Protein AF-A0A351NXC0-F1 (afdb_monomer_lite)

pLDDT: mean 90.65, std 11.39, range [32.81, 98.5]

Foldseek 3Di:
DQCVPPALVLLLLLLLLVLLLLLLQLLLLVLLLCLQPDDPDPVNVVSLVVSLVLSVVSLVVSVVCLVVHDDLSSVLSVLSSVLSVVNSCVSSVCSVVSNVCSVVVHDDPCPLVNLVSLLVSLVVNVVSGDDDDLVNLQSQLVNLQSVLVVLVPDPDDDPVSLVSSVVSLVSSLVSLPCDLVRLLVRLLVSLVSNPDDPVLSVVLSVQLSVLSNLLSVLSNLVSVLSVVVSVVVVVVVVDPDDPVRVVVVVVVSVVSVSVSSVSNSVSSSSNSLSSCCSSPVPSNVVVPPPPDDD

Radius of gyration: 20.5 Å; chains: 1; bounding box: 49×40×64 Å

Sequence (294 aa):
MWYKSVNKVQFRSYVRQDTRLNVAYWTATKVVQMCELQANDTSLEHQITQMDTRVASLLNTVNEEVTKQNGLTKHLIQHQLEYTKSYCANALANTSQRVTYAQSGLEMPGEKEQIAKEMAFIKERADMIPGDDLLEEYDRAIYLMYQAVGALDSDNQTDELRAGFKKRIAAAFDLMTPGFSKIQRQCNEYIGHLYLSPAKSLALTNQQIVDYSNMFSAGFALARLYRIIMKVVEDQDSEAWTQSALARFQKDITERSNAIQTRLIESNLVRANNMGYALDPELFHHNNTSKSAA

Secondary structure (DSSP, 8-state):
-GGGGS-HHHHHHHHHHHHHHHHHHHHHHHHHHHHHHS--SHHHHHHHHHHHHHHHHHHHHHHHHGGG--HHHHHHHHHHHHHHHHHHHHHHHTHHHHHHHHHTT-PPTTHHHHHHHHHHHHHHHHHHSSS--HHHHHHHHHHHHHHHHHHHSSS---HHHHHHHHHHHHHHHHHT---HHHHHHHHHHHHHHTT--HHHHHHHHHHHHHHHHHHHHHHHHHHHHHHHHHHHHHHHHHS---HHHHHHHHHHHHHHHHHHHHHHHHHHHHHHHHHHHHH-HHHHHGGG-SS---

Structure (mmCIF, N/CA/C/O backbone):
data_AF-A0A351NXC0-F1
#
_entry.id   AF-A0A351NXC0-F1
#
loop_
_atom_site.group_PDB
_atom_site.id
_atom_site.type_symbol
_atom_site.label_atom_id
_atom_site.label_alt_id
_atom_site.label_comp_id
_atom_site.label_asym_id
_atom_site.label_entity_id
_atom_site.label_seq_id
_atom_site.pdbx_PDB_ins_code
_atom_site.Cartn_x
_atom_site.Cartn_y
_atom_site.Cartn_z
_atom_site.occupancy
_atom_site.B_iso_or_equiv
_atom_site.auth_seq_id
_atom_site.auth_comp_id
_atom_site.auth_asym_id
_atom_site.auth_atom_id
_atom_site.pdbx_PDB_model_num
ATOM 1 N N . MET A 1 1 ? -20.041 -6.514 1.026 1.00 83.25 1 MET A N 1
ATOM 2 C CA . MET A 1 1 ? -19.027 -6.060 1.996 1.00 83.25 1 MET A CA 1
ATOM 3 C C . MET A 1 1 ? -19.121 -6.877 3.256 1.00 83.25 1 MET A C 1
ATOM 5 O O . MET A 1 1 ? -20.138 -6.832 3.947 1.00 83.25 1 MET A O 1
ATOM 9 N N . TRP A 1 2 ? -18.061 -7.632 3.505 1.00 89.50 2 TRP A N 1
ATOM 10 C CA . TRP A 1 2 ? -17.954 -8.633 4.559 1.00 89.50 2 TRP A CA 1
ATOM 11 C C . TRP A 1 2 ? -18.216 -8.081 5.967 1.00 89.50 2 TRP A C 1
ATOM 13 O O . TRP A 1 2 ? -18.827 -8.749 6.793 1.00 89.50 2 TRP A O 1
ATOM 23 N N . TYR A 1 3 ? -17.829 -6.833 6.235 1.00 90.38 3 TYR A N 1
ATOM 24 C CA . TYR A 1 3 ? -17.889 -6.253 7.576 1.00 90.38 3 TYR A CA 1
ATOM 25 C C . TYR A 1 3 ? -19.303 -5.895 8.057 1.00 90.38 3 TYR A C 1
ATOM 27 O O . TYR A 1 3 ? -19.495 -5.671 9.251 1.00 90.38 3 TYR A O 1
ATOM 35 N N . LYS A 1 4 ? -20.315 -5.871 7.175 1.00 89.06 4 LYS A N 1
ATOM 36 C CA . LYS A 1 4 ? -21.706 -5.554 7.560 1.00 89.06 4 LYS A CA 1
ATOM 37 C C . LYS A 1 4 ? -22.299 -6.570 8.549 1.00 89.06 4 LYS A C 1
ATOM 39 O O . LYS A 1 4 ? -23.194 -6.211 9.308 1.00 89.06 4 LYS A O 1
ATOM 44 N N . SER A 1 5 ? -21.807 -7.811 8.553 1.00 87.44 5 SER A N 1
ATOM 45 C CA . SER A 1 5 ? -22.215 -8.861 9.500 1.00 87.44 5 SER A CA 1
ATOM 46 C C . SER A 1 5 ? -21.466 -8.804 10.839 1.00 87.44 5 SER A C 1
ATOM 48 O O . SER A 1 5 ? -21.873 -9.451 11.803 1.00 87.44 5 SER A O 1
ATOM 50 N N . VAL A 1 6 ? -20.386 -8.022 10.928 1.00 91.19 6 VAL A N 1
ATOM 51 C CA . VAL A 1 6 ? -19.581 -7.864 12.143 1.00 91.19 6 VAL A CA 1
ATOM 52 C C . VAL A 1 6 ? -20.232 -6.825 13.052 1.00 91.19 6 VAL A C 1
ATOM 54 O O . VAL A 1 6 ? -20.620 -5.743 12.606 1.00 91.19 6 VAL A O 1
ATOM 57 N N . ASN A 1 7 ? -20.337 -7.122 14.352 1.00 92.19 7 ASN A N 1
ATOM 58 C CA . ASN A 1 7 ? -20.863 -6.150 15.308 1.00 92.19 7 ASN A CA 1
ATOM 59 C C . ASN A 1 7 ? -19.954 -4.909 15.404 1.00 92.19 7 ASN A C 1
ATOM 61 O O . ASN A 1 7 ? -18.736 -4.983 15.255 1.00 92.19 7 ASN A O 1
ATOM 65 N N . LYS A 1 8 ? -20.559 -3.758 15.702 1.00 91.88 8 LYS A N 1
ATOM 66 C CA . LYS A 1 8 ? -19.912 -2.436 15.622 1.00 91.88 8 LYS A CA 1
ATOM 67 C C . LYS A 1 8 ? -18.669 -2.303 16.503 1.00 91.88 8 LYS A C 1
ATOM 69 O O . LYS A 1 8 ? -17.698 -1.671 16.100 1.00 91.88 8 LYS A O 1
ATOM 74 N N . VAL A 1 9 ? -18.683 -2.899 17.697 1.00 92.25 9 VAL A N 1
ATOM 75 C CA . VAL A 1 9 ? -17.551 -2.833 18.636 1.00 92.25 9 VAL A CA 1
ATOM 76 C C . VAL A 1 9 ? -16.365 -3.630 18.096 1.00 92.25 9 VAL A C 1
ATOM 78 O O . VAL A 1 9 ? -15.250 -3.109 18.050 1.00 92.25 9 VAL A O 1
ATOM 81 N N . GLN A 1 10 ? -16.613 -4.859 17.632 1.00 93.94 10 GLN A N 1
ATOM 82 C CA . GLN A 1 10 ? -15.585 -5.695 17.012 1.00 93.94 10 GLN A CA 1
ATOM 83 C C . GLN A 1 10 ? -15.041 -5.049 15.739 1.00 93.94 10 GLN A C 1
ATOM 85 O O . GLN A 1 10 ? -13.827 -4.933 15.601 1.00 93.94 10 GLN A O 1
ATOM 90 N N . PHE A 1 11 ? -15.914 -4.530 14.871 1.00 95.44 11 PHE A N 1
ATOM 91 C CA . PHE A 1 11 ? -15.497 -3.843 13.651 1.00 95.44 11 PHE A CA 1
ATOM 92 C C . PHE A 1 11 ? -14.635 -2.612 13.949 1.00 95.44 11 PHE A C 1
ATOM 94 O O . PHE A 1 11 ? -13.553 -2.470 13.392 1.00 95.44 11 PHE A O 1
ATOM 101 N N . ARG A 1 12 ? -15.038 -1.747 14.884 1.00 95.00 12 ARG A N 1
ATOM 102 C CA . ARG A 1 12 ? -14.232 -0.573 15.248 1.00 95.00 12 ARG A CA 1
ATOM 103 C C . ARG A 1 12 ? -12.863 -0.962 15.811 1.00 95.00 12 ARG A C 1
ATOM 105 O O . ARG A 1 12 ? -11.872 -0.300 15.511 1.00 95.00 12 ARG A O 1
ATOM 112 N N . SER A 1 13 ? -12.792 -2.019 16.619 1.00 95.56 13 SER A N 1
ATOM 113 C CA . SER A 1 13 ? -11.514 -2.530 17.127 1.00 95.56 13 SER A CA 1
ATOM 114 C C . SER A 1 13 ? -10.671 -3.185 16.024 1.00 95.56 13 SER A C 1
ATOM 116 O O . SER A 1 13 ? -9.452 -3.028 16.037 1.00 95.56 13 SER A O 1
ATOM 118 N N . TYR A 1 14 ? -11.296 -3.838 15.040 1.00 96.44 14 TYR A N 1
ATOM 119 C CA . TYR A 1 14 ? -10.633 -4.327 13.831 1.00 96.44 14 TYR A CA 1
ATOM 120 C C . TYR A 1 14 ? -9.998 -3.169 13.057 1.00 96.44 14 TYR A C 1
ATOM 122 O O . TYR A 1 14 ? -8.790 -3.178 12.853 1.00 96.44 14 TYR A O 1
ATOM 130 N N . VAL A 1 15 ? -10.767 -2.122 12.730 1.00 96.81 15 VAL A N 1
ATOM 131 C CA . VAL A 1 15 ? -10.257 -0.980 11.951 1.00 96.81 15 VAL A CA 1
ATOM 132 C C . VAL A 1 15 ? -9.113 -0.267 12.673 1.00 96.81 15 VAL A C 1
ATOM 134 O O . VAL A 1 15 ? -8.150 0.138 12.030 1.00 96.81 15 VAL A O 1
ATOM 137 N N . ARG A 1 16 ? -9.161 -0.150 14.009 1.00 96.38 16 ARG A N 1
ATOM 138 C CA . ARG A 1 16 ? -8.039 0.398 14.795 1.00 96.38 16 ARG A CA 1
ATOM 139 C C . ARG A 1 16 ? -6.759 -0.419 14.626 1.00 96.38 16 ARG A C 1
ATOM 141 O O . ARG A 1 16 ? -5.701 0.160 14.403 1.00 96.38 16 ARG A O 1
ATOM 148 N N . GLN A 1 17 ? -6.847 -1.743 14.724 1.00 97.75 17 GLN A N 1
ATOM 149 C CA . GLN A 1 17 ? -5.683 -2.621 14.587 1.00 97.75 17 GLN A CA 1
ATOM 150 C C . GLN A 1 17 ? -5.161 -2.649 13.149 1.00 97.75 17 GLN A C 1
ATOM 152 O O . GLN A 1 17 ? -3.970 -2.437 12.949 1.00 97.75 17 GLN A O 1
ATOM 157 N N . ASP A 1 18 ? -6.046 -2.801 12.162 1.00 97.19 18 ASP A N 1
ATOM 158 C CA . ASP A 1 18 ? -5.702 -2.724 10.737 1.00 97.19 18 ASP A CA 1
ATOM 159 C C . ASP A 1 18 ? -4.995 -1.400 10.408 1.00 97.19 18 ASP A C 1
ATOM 161 O O . ASP A 1 18 ? -3.954 -1.383 9.755 1.00 97.19 18 ASP A O 1
ATOM 165 N N . THR A 1 19 ? -5.483 -0.281 10.949 1.00 97.75 19 THR A N 1
ATOM 166 C CA . THR A 1 19 ? -4.853 1.033 10.766 1.00 97.75 19 THR A CA 1
ATOM 167 C C . THR A 1 19 ? -3.419 1.064 11.295 1.00 97.75 19 THR A C 1
ATOM 169 O O . THR A 1 19 ? -2.518 1.545 10.610 1.00 97.75 19 THR A O 1
ATOM 172 N N . ARG A 1 20 ? -3.178 0.535 12.500 1.00 98.00 20 ARG A N 1
ATOM 173 C CA . ARG A 1 20 ? -1.833 0.477 13.095 1.00 98.00 20 ARG A CA 1
ATOM 174 C C . ARG A 1 20 ? -0.890 -0.405 12.277 1.00 98.00 20 ARG A C 1
ATOM 176 O O . ARG A 1 20 ? 0.260 -0.022 12.081 1.00 98.00 20 ARG A O 1
ATOM 183 N N . LEU A 1 21 ? -1.382 -1.538 11.772 1.00 98.50 21 LEU A N 1
ATOM 184 C CA . LEU A 1 21 ? -0.618 -2.441 10.907 1.00 98.50 21 LEU A CA 1
ATOM 185 C C . LEU A 1 21 ? -0.272 -1.788 9.565 1.00 98.50 21 LEU A C 1
ATOM 187 O O . LEU A 1 21 ? 0.883 -1.830 9.155 1.00 98.50 21 LEU A O 1
ATOM 191 N N . ASN A 1 22 ? -1.229 -1.108 8.925 1.00 97.88 22 ASN A N 1
ATOM 192 C CA . ASN A 1 22 ? -0.977 -0.342 7.702 1.00 97.88 22 ASN A CA 1
ATOM 193 C C . ASN A 1 22 ? 0.101 0.727 7.926 1.00 97.88 22 ASN A C 1
ATOM 195 O O . ASN A 1 22 ? 1.022 0.851 7.124 1.00 97.88 22 ASN A O 1
ATOM 199 N N . VAL A 1 23 ? 0.019 1.488 9.021 1.00 98.19 23 VAL A N 1
ATOM 200 C CA . VAL A 1 23 ? 1.029 2.511 9.336 1.00 98.19 23 VAL A CA 1
ATOM 201 C C . VAL A 1 23 ? 2.393 1.865 9.557 1.00 98.19 23 VAL A C 1
ATOM 203 O O . VAL A 1 23 ? 3.370 2.343 8.996 1.00 98.19 23 VAL A O 1
ATOM 206 N N . ALA A 1 24 ? 2.469 0.755 10.295 1.00 98.50 24 ALA A N 1
ATOM 207 C CA . ALA A 1 24 ? 3.720 0.030 10.501 1.00 98.50 24 ALA A CA 1
ATOM 208 C C . ALA A 1 24 ? 4.345 -0.450 9.175 1.00 98.50 24 ALA A C 1
ATOM 210 O O . ALA A 1 24 ? 5.519 -0.174 8.919 1.00 98.50 24 ALA A O 1
ATOM 211 N N . TYR A 1 25 ? 3.554 -1.094 8.308 1.00 98.50 25 TYR A N 1
ATOM 212 C CA . TYR A 1 25 ? 3.996 -1.563 6.990 1.00 98.50 25 TYR A CA 1
ATOM 213 C C . TYR A 1 25 ? 4.524 -0.412 6.124 1.00 98.50 25 TYR A C 1
ATOM 215 O O . TYR A 1 25 ? 5.657 -0.455 5.639 1.00 98.50 25 TYR A O 1
ATOM 223 N N . TRP A 1 26 ? 3.742 0.660 5.971 1.00 98.25 26 TRP A N 1
ATOM 224 C CA . TRP A 1 26 ? 4.130 1.770 5.103 1.00 98.25 26 TRP A CA 1
ATOM 225 C C . TRP A 1 26 ? 5.256 2.626 5.694 1.00 98.25 26 TRP A C 1
ATOM 227 O O . TRP A 1 26 ? 6.041 3.198 4.942 1.00 98.25 26 TRP A O 1
ATOM 237 N N . THR A 1 27 ? 5.400 2.690 7.022 1.00 98.31 27 THR A N 1
ATOM 238 C CA . THR A 1 27 ? 6.572 3.303 7.665 1.00 98.31 27 THR A CA 1
ATOM 239 C C . THR A 1 27 ? 7.834 2.488 7.390 1.00 98.31 27 THR A C 1
ATOM 241 O O . THR A 1 27 ? 8.846 3.072 7.014 1.00 98.31 27 THR A O 1
ATOM 244 N N . ALA A 1 28 ? 7.783 1.158 7.491 1.00 97.81 28 ALA A N 1
ATOM 245 C CA . ALA A 1 28 ? 8.917 0.308 7.125 1.00 97.81 28 ALA A CA 1
ATOM 246 C C . ALA A 1 28 ? 9.258 0.414 5.626 1.00 97.81 28 ALA A C 1
ATOM 248 O O . ALA A 1 28 ? 10.425 0.538 5.267 1.00 97.81 28 ALA A O 1
ATOM 249 N N . THR A 1 29 ? 8.244 0.476 4.758 1.00 97.25 29 THR A N 1
ATOM 250 C CA . THR A 1 29 ? 8.425 0.712 3.314 1.00 97.25 29 THR A CA 1
ATOM 251 C C . THR A 1 29 ? 9.090 2.068 3.051 1.00 97.25 29 THR A C 1
ATOM 253 O O . THR A 1 29 ? 9.983 2.182 2.214 1.00 97.25 29 THR A O 1
ATOM 256 N N . LYS A 1 30 ? 8.708 3.107 3.808 1.00 97.50 30 LYS A N 1
ATOM 257 C CA . LYS A 1 30 ? 9.348 4.425 3.740 1.00 97.50 30 LYS A CA 1
ATOM 258 C C . LYS A 1 30 ? 10.818 4.368 4.149 1.00 97.50 30 LYS A C 1
ATOM 260 O O . LYS A 1 30 ? 11.632 5.002 3.492 1.00 97.50 30 LYS A O 1
ATOM 265 N N . VAL A 1 31 ? 11.168 3.602 5.184 1.00 96.44 31 VAL A N 1
ATOM 266 C CA . VAL A 1 31 ? 12.574 3.396 5.568 1.00 96.44 31 VAL A CA 1
ATOM 267 C C . VAL A 1 31 ? 13.370 2.775 4.420 1.00 96.44 31 VAL A C 1
ATOM 269 O O . VAL A 1 31 ? 14.440 3.285 4.102 1.00 96.44 31 VAL A O 1
ATOM 272 N N . VAL A 1 32 ? 12.832 1.746 3.751 1.00 94.94 32 VAL A N 1
ATOM 273 C CA . VAL A 1 32 ? 13.477 1.133 2.573 1.00 94.94 32 VAL A CA 1
ATOM 274 C C . VAL A 1 32 ? 13.740 2.181 1.490 1.00 94.94 32 VAL A C 1
ATOM 276 O O . VAL A 1 32 ? 14.885 2.353 1.080 1.00 94.94 32 VAL A O 1
ATOM 279 N N . GLN A 1 33 ? 12.724 2.966 1.120 1.00 95.06 33 GLN A N 1
ATOM 280 C CA . GLN A 1 33 ? 12.884 4.046 0.144 1.00 95.06 33 GLN A CA 1
ATOM 281 C C . GLN A 1 33 ? 13.933 5.086 0.580 1.00 95.06 33 GLN A C 1
ATOM 283 O O . GLN A 1 33 ? 14.709 5.584 -0.235 1.00 95.06 33 GLN A O 1
ATOM 288 N N . MET A 1 34 ? 13.958 5.460 1.860 1.00 94.50 34 MET A N 1
ATOM 289 C CA . MET A 1 34 ? 14.930 6.429 2.368 1.00 94.50 34 MET A CA 1
ATOM 290 C C . MET A 1 34 ? 16.361 5.893 2.260 1.00 94.50 34 MET A C 1
ATOM 292 O O . MET A 1 34 ? 17.245 6.647 1.864 1.00 94.50 34 MET A O 1
ATOM 296 N N . CYS A 1 35 ? 16.582 4.602 2.531 1.00 92.88 35 CYS A N 1
ATOM 297 C CA . CYS A 1 35 ? 17.876 3.949 2.319 1.00 92.88 35 CYS A CA 1
ATOM 298 C C . CYS A 1 35 ? 18.310 3.938 0.842 1.00 92.88 35 CYS A C 1
ATOM 300 O O . CYS A 1 35 ? 19.506 3.988 0.570 1.00 92.88 35 CYS A O 1
ATOM 302 N N . GLU A 1 36 ? 17.361 3.867 -0.094 1.00 90.44 36 GLU A N 1
ATOM 303 C CA . GLU A 1 36 ? 17.630 3.840 -1.539 1.00 90.44 36 GLU A CA 1
ATOM 304 C C . GLU A 1 36 ? 17.916 5.230 -2.126 1.00 90.44 36 GLU A C 1
ATOM 306 O O . GL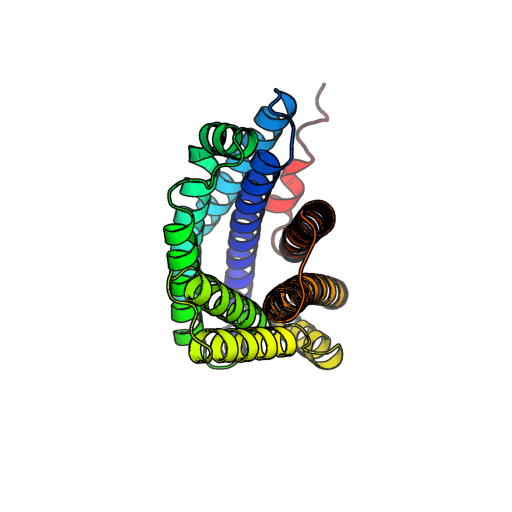U A 1 36 ? 18.706 5.356 -3.061 1.00 90.44 36 GLU A O 1
ATOM 311 N N . LEU A 1 37 ? 17.264 6.275 -1.602 1.00 88.88 37 LEU A N 1
ATOM 312 C CA . LEU A 1 37 ? 17.240 7.600 -2.233 1.00 88.88 37 LEU A CA 1
ATOM 313 C C . LEU A 1 37 ? 18.021 8.687 -1.488 1.00 88.88 37 LEU A C 1
ATOM 315 O O . LEU A 1 37 ? 18.349 9.709 -2.094 1.00 88.88 37 LEU A O 1
ATOM 319 N N . GLN A 1 38 ? 18.269 8.536 -0.185 1.00 88.00 38 GLN A N 1
ATOM 320 C CA . GLN A 1 38 ? 18.894 9.584 0.627 1.00 88.00 38 GLN A CA 1
ATOM 321 C C . GLN A 1 38 ? 20.392 9.355 0.825 1.00 88.00 38 GLN A C 1
ATOM 323 O O . GLN A 1 38 ? 20.902 8.238 0.746 1.00 88.00 38 GLN A O 1
ATOM 328 N N . ALA A 1 39 ? 21.109 10.447 1.100 1.00 84.38 39 ALA A N 1
ATOM 329 C CA . ALA A 1 39 ? 22.506 10.368 1.496 1.00 84.38 39 ALA A CA 1
ATOM 330 C C . ALA A 1 39 ? 22.634 9.620 2.831 1.00 84.38 39 ALA A C 1
ATOM 332 O O . ALA A 1 39 ? 21.839 9.826 3.747 1.00 84.38 39 ALA A O 1
ATOM 333 N N . ASN A 1 40 ? 23.653 8.767 2.937 1.00 87.00 40 ASN A N 1
ATOM 334 C CA . ASN A 1 40 ? 23.936 8.042 4.168 1.00 87.00 40 ASN A CA 1
ATOM 335 C C . ASN A 1 40 ? 24.625 8.962 5.180 1.00 87.00 40 ASN A C 1
ATOM 337 O O . ASN A 1 40 ? 25.850 9.094 5.169 1.00 87.00 40 ASN A O 1
ATOM 341 N N . ASP A 1 41 ? 23.829 9.627 6.011 1.00 87.69 41 ASP A N 1
ATOM 342 C CA . ASP A 1 41 ? 24.296 10.532 7.052 1.00 87.69 41 ASP A CA 1
ATOM 343 C C . ASP A 1 41 ? 23.606 10.273 8.404 1.00 87.69 41 ASP A C 1
ATOM 345 O O . ASP A 1 41 ? 22.673 9.477 8.536 1.00 87.69 41 ASP A O 1
ATOM 349 N N . THR A 1 42 ? 24.065 10.978 9.439 1.00 87.94 42 THR A N 1
ATOM 350 C CA . THR A 1 42 ? 23.521 10.858 10.800 1.00 87.94 42 THR A CA 1
ATOM 351 C C . THR A 1 42 ? 22.063 11.317 10.912 1.00 87.94 42 THR A C 1
ATOM 353 O O . THR A 1 42 ? 21.356 10.908 11.835 1.00 87.94 42 THR A O 1
ATOM 356 N N . SER A 1 43 ? 21.583 12.152 9.984 1.00 90.62 43 SER A N 1
ATOM 357 C CA . SER A 1 43 ? 20.183 12.582 9.935 1.00 90.62 43 SER A CA 1
ATOM 358 C C . SER A 1 43 ? 19.280 11.440 9.469 1.00 90.62 43 SER A C 1
ATOM 360 O O . SER A 1 43 ? 18.214 11.221 10.054 1.00 90.62 43 SER A O 1
ATOM 362 N N . LEU A 1 44 ? 19.711 10.682 8.457 1.00 89.88 44 LEU A N 1
ATOM 363 C CA . LEU A 1 44 ? 19.020 9.481 7.993 1.00 89.88 44 LEU A CA 1
ATOM 364 C C . LEU A 1 44 ? 18.942 8.429 9.109 1.00 89.88 44 LEU A C 1
ATOM 366 O O . LEU A 1 44 ? 17.852 7.947 9.417 1.00 89.88 44 LEU A O 1
ATOM 370 N N . GLU A 1 45 ? 20.063 8.127 9.770 1.00 90.19 45 GLU A N 1
ATOM 371 C CA . GLU A 1 45 ? 20.114 7.162 10.882 1.00 90.19 45 GLU A CA 1
ATOM 372 C C . GLU A 1 45 ? 19.153 7.532 12.023 1.00 90.19 45 GLU A C 1
ATOM 374 O O . GLU A 1 45 ? 18.426 6.681 12.554 1.00 90.19 45 GLU A O 1
ATOM 379 N N . HIS A 1 46 ? 19.098 8.819 12.380 1.00 92.12 46 HIS A N 1
ATOM 380 C CA . HIS A 1 46 ? 18.188 9.305 13.411 1.00 92.12 46 HIS A CA 1
ATOM 381 C C . HIS A 1 46 ? 16.715 9.120 13.019 1.00 92.12 46 HIS A C 1
ATOM 383 O O . HIS A 1 46 ? 15.916 8.647 13.830 1.00 92.12 46 HIS A O 1
ATOM 389 N N . GLN A 1 47 ? 16.350 9.451 11.776 1.00 93.81 47 GLN A N 1
ATOM 390 C CA . GLN A 1 47 ? 14.985 9.267 11.273 1.00 93.81 47 GLN A CA 1
ATOM 391 C C . GLN A 1 47 ? 14.581 7.788 11.244 1.00 93.81 47 GLN A C 1
ATOM 393 O O . GLN A 1 47 ? 13.480 7.450 11.681 1.00 93.81 47 GLN A O 1
ATOM 398 N N . ILE A 1 48 ? 15.475 6.903 10.793 1.00 94.12 48 ILE A N 1
ATOM 399 C CA . ILE A 1 48 ? 15.243 5.453 10.776 1.00 94.12 48 ILE A CA 1
ATOM 400 C C . ILE A 1 48 ? 14.990 4.932 12.193 1.00 94.12 48 ILE A C 1
ATOM 402 O O . ILE A 1 48 ? 14.018 4.215 12.410 1.00 94.12 48 ILE A O 1
ATOM 406 N N . THR A 1 49 ? 15.792 5.351 13.174 1.00 94.38 49 THR A N 1
ATOM 407 C CA . THR A 1 49 ? 15.638 4.931 14.579 1.00 94.38 49 THR A CA 1
ATOM 408 C C . THR A 1 49 ? 14.281 5.347 15.164 1.00 94.38 49 THR A C 1
ATOM 410 O O . THR A 1 49 ? 13.622 4.575 15.868 1.00 94.38 49 THR A O 1
ATOM 413 N N . GLN A 1 50 ? 13.827 6.567 14.860 1.00 94.38 50 GLN A N 1
ATOM 414 C CA . GLN A 1 50 ? 12.503 7.041 15.276 1.00 94.38 50 GLN A CA 1
ATOM 415 C C . GLN A 1 50 ? 11.378 6.229 14.621 1.00 94.38 50 GLN A C 1
ATOM 417 O O . GLN A 1 50 ? 10.403 5.868 15.286 1.00 94.38 50 GLN A O 1
ATOM 422 N N . MET A 1 51 ? 11.510 5.933 13.326 1.00 96.19 51 MET A N 1
ATOM 423 C CA . MET A 1 51 ? 10.542 5.129 12.582 1.00 96.19 51 MET A CA 1
ATOM 424 C C . MET A 1 51 ? 10.484 3.687 13.088 1.00 96.19 51 MET A C 1
ATOM 426 O O . MET A 1 51 ? 9.386 3.171 13.280 1.00 96.19 51 MET A O 1
ATOM 430 N N . ASP A 1 52 ? 11.627 3.068 13.378 1.00 95.94 52 ASP A N 1
ATOM 431 C CA . ASP A 1 52 ? 11.711 1.722 13.951 1.00 95.94 52 ASP A CA 1
ATOM 432 C C . ASP A 1 52 ? 11.014 1.654 15.317 1.00 95.94 52 ASP A C 1
ATOM 434 O O . ASP A 1 52 ? 10.093 0.863 15.527 1.00 95.94 52 ASP A O 1
ATOM 438 N N . THR A 1 53 ? 11.326 2.601 16.209 1.00 95.25 53 THR A N 1
ATOM 439 C CA . THR A 1 53 ? 10.661 2.712 17.520 1.00 95.25 53 THR A CA 1
ATOM 440 C C . THR A 1 53 ? 9.141 2.845 17.372 1.00 95.25 53 THR A C 1
ATOM 442 O O . THR A 1 53 ? 8.369 2.217 18.106 1.00 95.25 53 THR A O 1
ATOM 445 N N . ARG A 1 54 ? 8.685 3.643 16.397 1.00 94.88 54 ARG A N 1
ATOM 446 C CA . ARG A 1 54 ? 7.258 3.806 16.101 1.00 94.88 54 ARG A CA 1
ATOM 447 C C . ARG A 1 54 ? 6.630 2.506 15.595 1.00 94.88 54 ARG A C 1
ATOM 449 O O . ARG A 1 54 ? 5.549 2.150 16.063 1.00 94.88 54 ARG A O 1
ATOM 456 N N . VAL A 1 55 ? 7.283 1.806 14.671 1.00 97.69 55 VAL A N 1
ATOM 457 C CA . VAL A 1 55 ? 6.823 0.517 14.136 1.00 97.69 55 VAL A CA 1
ATOM 458 C C . VAL A 1 55 ? 6.704 -0.513 15.258 1.00 97.69 55 VAL A C 1
ATOM 460 O O . VAL A 1 55 ? 5.640 -1.111 15.419 1.00 97.69 55 VAL A O 1
ATOM 463 N N . ALA A 1 56 ? 7.735 -0.660 16.092 1.00 96.88 56 ALA A N 1
ATOM 464 C CA . ALA A 1 56 ? 7.728 -1.584 17.223 1.00 96.88 56 ALA A CA 1
ATOM 465 C C . ALA A 1 56 ? 6.567 -1.300 18.191 1.00 96.88 56 ALA A C 1
ATOM 467 O O . ALA A 1 56 ? 5.840 -2.217 18.578 1.00 96.88 56 ALA A O 1
ATOM 468 N N . SER A 1 57 ? 6.337 -0.026 18.530 1.00 95.81 57 SER A N 1
ATOM 469 C CA . SER A 1 57 ? 5.211 0.386 19.377 1.00 95.81 57 SER A CA 1
ATOM 470 C C . SER A 1 57 ? 3.858 -0.022 18.780 1.00 95.81 57 SER A C 1
ATOM 472 O O . SER A 1 57 ? 3.058 -0.653 19.471 1.00 95.81 57 SER A O 1
ATOM 474 N N . LEU A 1 58 ? 3.619 0.265 17.494 1.00 96.94 58 LEU A N 1
ATOM 475 C CA . LEU A 1 58 ? 2.372 -0.087 16.805 1.00 96.94 58 LEU A CA 1
ATOM 476 C C . LEU A 1 58 ? 2.127 -1.603 16.791 1.00 96.94 58 LEU A C 1
ATOM 478 O O . LEU A 1 58 ? 1.022 -2.054 17.101 1.00 96.94 58 LEU A O 1
ATOM 482 N N . LEU A 1 59 ? 3.156 -2.387 16.456 1.00 97.94 59 LEU A N 1
ATOM 483 C CA . LEU A 1 59 ? 3.069 -3.846 16.373 1.00 97.94 59 LEU A CA 1
ATOM 484 C C . LEU A 1 59 ? 2.825 -4.488 17.742 1.00 97.94 59 LEU A C 1
ATOM 486 O O . LEU A 1 59 ? 2.015 -5.413 17.842 1.00 97.94 59 LEU A O 1
ATOM 490 N N . ASN A 1 60 ? 3.475 -3.987 18.795 1.00 96.31 60 ASN A N 1
ATOM 491 C CA . ASN A 1 60 ? 3.280 -4.479 20.159 1.00 96.31 60 ASN A CA 1
ATOM 492 C C . ASN A 1 60 ? 1.845 -4.239 20.637 1.00 96.31 60 ASN A C 1
ATOM 494 O O . ASN A 1 60 ? 1.199 -5.172 21.113 1.00 96.31 60 ASN A O 1
ATOM 498 N N . THR A 1 61 ? 1.298 -3.039 20.417 1.00 95.50 61 THR A N 1
ATOM 499 C CA . THR A 1 61 ? -0.090 -2.737 20.797 1.00 95.50 61 THR A CA 1
ATOM 500 C C . THR A 1 61 ? -1.092 -3.648 20.078 1.00 95.50 61 THR A C 1
ATOM 502 O O . THR A 1 61 ? -2.021 -4.159 20.702 1.00 95.50 61 THR A O 1
ATOM 505 N N . VAL A 1 62 ? -0.916 -3.903 18.776 1.00 97.56 62 VAL A N 1
ATOM 506 C CA . VAL A 1 62 ? -1.801 -4.834 18.047 1.00 97.56 62 VAL A CA 1
ATOM 507 C C . VAL A 1 62 ? -1.655 -6.261 18.577 1.00 97.56 62 VAL A C 1
ATOM 509 O O . VAL A 1 62 ? -2.656 -6.945 18.770 1.00 97.56 62 VAL A O 1
ATOM 512 N N . ASN A 1 63 ? -0.432 -6.703 18.873 1.00 96.75 63 ASN A N 1
ATOM 513 C CA . ASN A 1 63 ? -0.178 -8.035 19.420 1.00 96.75 63 ASN A CA 1
ATOM 514 C C . ASN A 1 63 ? -0.875 -8.274 20.771 1.00 96.75 63 ASN A C 1
ATOM 516 O O . ASN A 1 63 ? -1.356 -9.373 21.031 1.00 96.75 63 ASN A O 1
ATOM 520 N N . GLU A 1 64 ? -0.955 -7.255 21.624 1.00 95.06 64 GLU A N 1
ATOM 521 C CA . GLU A 1 64 ? -1.680 -7.328 22.897 1.00 95.06 64 GLU A CA 1
ATOM 522 C C . GLU A 1 64 ? -3.203 -7.347 22.695 1.00 95.06 64 GLU A C 1
ATOM 524 O O . GLU A 1 64 ? -3.936 -8.061 23.388 1.00 95.06 64 GLU A O 1
ATOM 529 N N . GLU A 1 65 ? -3.704 -6.571 21.733 1.00 95.19 65 GLU A N 1
ATOM 530 C CA . GLU A 1 65 ? -5.137 -6.404 21.496 1.00 95.19 65 GLU A CA 1
ATOM 531 C C . GLU A 1 65 ? -5.775 -7.509 20.648 1.00 95.19 65 GLU A C 1
ATOM 533 O O . GLU A 1 65 ? -6.978 -7.744 20.793 1.00 95.19 65 GLU A O 1
ATOM 538 N N . VAL A 1 66 ? -5.008 -8.233 19.826 1.00 94.81 66 VAL A N 1
ATOM 539 C CA . VAL A 1 66 ? -5.550 -9.258 18.912 1.00 94.81 66 VAL A CA 1
ATOM 540 C C . VAL A 1 66 ? -6.297 -10.372 19.650 1.00 94.81 66 VAL A C 1
ATOM 542 O O . VAL A 1 66 ? -7.250 -10.953 19.133 1.00 94.81 66 VAL A O 1
ATOM 545 N N . THR A 1 67 ? -5.923 -10.641 20.902 1.00 93.19 67 THR A N 1
ATOM 546 C CA . THR A 1 67 ? -6.599 -11.619 21.768 1.00 93.19 67 THR A CA 1
ATOM 547 C C . THR A 1 67 ? -8.046 -11.232 22.100 1.00 93.19 67 THR A C 1
ATOM 549 O O . THR A 1 67 ? -8.854 -12.106 22.407 1.00 93.19 67 THR A O 1
ATOM 552 N N . LYS A 1 68 ? -8.390 -9.941 21.989 1.00 92.94 68 LYS A N 1
ATOM 553 C CA . LYS A 1 68 ? -9.723 -9.370 22.254 1.00 92.94 68 LYS A CA 1
ATOM 554 C C . LYS A 1 68 ? -10.647 -9.422 21.028 1.00 92.94 68 LYS A C 1
ATOM 556 O O . LYS A 1 68 ? -11.843 -9.140 21.144 1.00 92.94 68 LYS A O 1
ATOM 561 N N . GLN A 1 69 ? -10.103 -9.758 19.857 1.00 93.62 69 GLN A N 1
ATOM 562 C CA . GLN A 1 69 ? -10.863 -9.980 18.628 1.00 93.62 69 GLN A CA 1
ATOM 563 C C . GLN A 1 69 ? -11.480 -11.381 18.601 1.00 93.62 69 GLN A C 1
ATOM 565 O O . GLN A 1 69 ? -10.991 -12.308 19.248 1.00 93.62 69 GLN A O 1
ATOM 570 N N . ASN A 1 70 ? -12.539 -11.563 17.812 1.00 93.88 70 ASN A N 1
ATOM 571 C CA . ASN A 1 70 ? -13.132 -12.878 17.564 1.00 93.88 70 ASN A CA 1
ATOM 572 C C . ASN A 1 70 ? -13.599 -13.052 16.111 1.00 93.88 70 ASN A C 1
ATOM 574 O O . ASN A 1 70 ? -13.647 -12.102 15.337 1.00 93.88 70 ASN A O 1
ATOM 578 N N . GLY A 1 71 ? -13.911 -14.294 15.730 1.00 93.50 71 GLY A N 1
ATOM 579 C CA . GLY A 1 71 ? -14.423 -14.620 14.397 1.00 93.50 71 GLY A CA 1
ATOM 580 C C . GLY A 1 71 ? -13.501 -14.164 13.260 1.00 93.50 71 GLY A C 1
ATOM 581 O O . GLY A 1 71 ? -12.278 -14.231 13.368 1.00 93.50 71 GLY A O 1
ATOM 582 N N . LEU A 1 72 ? -14.105 -13.687 12.167 1.00 92.94 72 LEU A N 1
ATOM 583 C CA . LEU A 1 72 ? -13.390 -13.261 10.961 1.00 92.94 72 LEU A CA 1
ATOM 584 C C . LEU A 1 72 ? -12.400 -12.115 11.225 1.00 92.94 72 LEU A C 1
ATOM 586 O O . LEU A 1 72 ? -11.289 -12.146 10.707 1.00 92.94 72 LEU A O 1
ATOM 590 N N . THR A 1 73 ? -12.751 -11.129 12.056 1.00 94.81 73 THR A N 1
ATOM 591 C CA . THR A 1 73 ? -11.854 -9.993 12.322 1.00 94.81 73 THR A CA 1
ATOM 592 C C . THR A 1 73 ? -10.586 -10.413 13.054 1.00 94.81 73 THR A C 1
ATOM 594 O O . THR A 1 73 ? -9.525 -9.857 12.784 1.00 94.81 73 THR A O 1
ATOM 597 N N . LYS A 1 74 ? -10.662 -11.425 13.929 1.00 96.12 74 LYS A N 1
ATOM 598 C CA . LYS A 1 74 ? -9.469 -12.013 14.550 1.00 96.12 74 LYS A CA 1
ATOM 599 C C . LYS A 1 74 ? -8.556 -12.646 13.506 1.00 96.12 74 LYS A C 1
ATOM 601 O O . LYS A 1 74 ? -7.372 -12.332 13.500 1.00 96.12 74 LYS A O 1
ATOM 606 N N . HIS A 1 75 ? -9.101 -13.492 12.631 1.00 95.50 75 HIS A N 1
ATOM 607 C CA . HIS A 1 75 ? -8.311 -14.160 11.594 1.00 95.50 75 HIS A CA 1
ATOM 608 C C . HIS A 1 75 ? -7.627 -13.149 10.668 1.00 95.50 75 HIS A C 1
ATOM 610 O O . HIS A 1 75 ? -6.424 -13.250 10.450 1.00 95.50 75 HIS A O 1
ATOM 616 N N . LEU A 1 76 ? -8.355 -12.119 10.220 1.00 95.38 76 LEU A N 1
ATOM 617 C CA . LEU A 1 76 ? -7.800 -11.072 9.359 1.00 95.38 76 LEU A CA 1
ATOM 618 C C . LEU A 1 76 ? -6.655 -10.299 10.033 1.00 95.38 76 LEU A C 1
ATOM 620 O O . LEU A 1 76 ? -5.617 -10.089 9.412 1.00 95.38 76 LEU A O 1
ATOM 624 N N . ILE A 1 77 ? -6.811 -9.900 11.302 1.00 97.81 77 ILE A N 1
ATOM 625 C CA . ILE A 1 77 ? -5.753 -9.170 12.021 1.00 97.81 77 ILE A CA 1
ATOM 626 C C . ILE A 1 77 ? -4.562 -10.069 12.336 1.00 97.81 77 ILE A C 1
ATOM 628 O O . ILE A 1 77 ? -3.436 -9.597 12.254 1.00 97.81 77 ILE A O 1
ATOM 632 N N . GLN A 1 78 ? -4.771 -11.340 12.685 1.00 97.88 78 GLN A N 1
ATOM 633 C CA . GLN A 1 78 ? -3.663 -12.272 12.917 1.00 97.88 78 GLN A CA 1
ATOM 634 C C . GLN A 1 78 ? -2.836 -12.476 11.645 1.00 97.88 78 GLN A C 1
ATOM 636 O O . GLN A 1 78 ? -1.618 -12.332 11.700 1.00 97.88 78 GLN A O 1
ATOM 641 N N . HIS A 1 79 ? -3.509 -12.712 10.516 1.00 97.50 79 HIS A N 1
ATOM 642 C CA . HIS A 1 79 ? -2.889 -12.847 9.198 1.00 97.50 79 HIS A CA 1
ATOM 643 C C . HIS A 1 79 ? -2.054 -11.615 8.825 1.00 97.50 79 HIS A C 1
ATOM 645 O O . HIS A 1 79 ? -0.870 -11.708 8.506 1.00 97.50 79 HIS A O 1
ATOM 651 N N . GLN A 1 80 ? -2.642 -10.423 8.954 1.00 98.00 80 GLN A N 1
ATOM 652 C CA . GLN A 1 80 ? -1.950 -9.167 8.668 1.00 98.00 80 GLN A CA 1
ATOM 653 C C . GLN A 1 80 ? -0.812 -8.881 9.653 1.00 98.00 80 GLN A C 1
ATOM 655 O O . GLN A 1 80 ? 0.253 -8.438 9.235 1.00 98.00 80 GLN A O 1
ATOM 660 N N . LEU A 1 81 ? -0.998 -9.149 10.948 1.00 98.38 81 LEU A N 1
ATOM 661 C CA . LEU A 1 81 ? 0.026 -8.941 11.972 1.00 98.38 81 LEU A CA 1
ATOM 662 C C . LEU A 1 81 ? 1.255 -9.818 11.723 1.00 98.38 81 LEU A C 1
ATOM 664 O O . LEU A 1 81 ? 2.375 -9.333 11.878 1.00 98.38 81 LEU A O 1
ATOM 668 N N . GLU A 1 82 ? 1.060 -11.086 11.359 1.00 97.88 82 GLU A N 1
ATOM 669 C CA . GLU A 1 82 ? 2.148 -12.011 11.037 1.00 97.88 82 GLU A CA 1
ATOM 670 C C . GLU A 1 82 ? 2.959 -11.513 9.838 1.00 97.88 82 GLU A C 1
ATOM 672 O O . GLU A 1 82 ? 4.177 -11.327 9.948 1.00 97.88 82 GLU A O 1
ATOM 677 N N . TYR A 1 83 ? 2.273 -11.192 8.737 1.00 98.25 83 TYR A N 1
ATOM 678 C CA . TYR A 1 83 ? 2.909 -10.641 7.545 1.00 98.25 83 TYR A CA 1
ATOM 679 C C . TYR A 1 83 ? 3.655 -9.332 7.843 1.00 98.25 83 TYR A C 1
ATOM 681 O O . TYR A 1 83 ? 4.851 -9.215 7.567 1.00 98.25 83 TYR A O 1
ATOM 689 N N . THR A 1 84 ? 2.982 -8.354 8.462 1.00 98.44 84 THR A N 1
ATOM 690 C CA . THR A 1 84 ? 3.570 -7.037 8.744 1.00 98.44 84 THR A CA 1
ATOM 691 C C . THR A 1 84 ? 4.772 -7.147 9.683 1.00 98.44 84 THR A C 1
ATOM 693 O O . THR A 1 84 ? 5.779 -6.491 9.438 1.00 98.44 84 THR A O 1
ATOM 696 N N . LYS A 1 85 ? 4.733 -8.006 10.713 1.00 97.94 85 LYS A N 1
ATOM 697 C CA . LYS A 1 85 ? 5.901 -8.249 11.580 1.00 97.94 85 LYS A CA 1
ATOM 698 C C . LYS A 1 85 ? 7.095 -8.778 10.792 1.00 97.94 85 LYS A C 1
ATOM 700 O O . LYS A 1 85 ? 8.196 -8.257 10.955 1.00 97.94 85 LYS A O 1
ATOM 705 N N . SER A 1 86 ? 6.876 -9.788 9.949 1.00 96.38 86 SER A N 1
ATOM 706 C CA . SER A 1 86 ? 7.931 -10.367 9.112 1.00 96.38 86 SER A CA 1
ATOM 707 C C . SER A 1 86 ? 8.534 -9.319 8.171 1.00 96.38 86 SER A C 1
ATOM 709 O O . SER A 1 86 ? 9.757 -9.191 8.095 1.00 96.38 86 SER A O 1
ATOM 711 N N . TYR A 1 87 ? 7.688 -8.547 7.483 1.00 97.00 87 TYR A N 1
ATOM 712 C CA . TYR A 1 87 ? 8.130 -7.499 6.565 1.00 97.00 87 TYR A CA 1
ATOM 713 C C . TYR A 1 87 ? 8.921 -6.403 7.292 1.00 97.00 87 TYR A C 1
ATOM 715 O O . TYR A 1 87 ? 10.049 -6.099 6.909 1.00 97.00 87 TYR A O 1
ATOM 723 N N . CYS A 1 88 ? 8.374 -5.849 8.380 1.00 97.38 88 CYS A N 1
ATOM 724 C CA . CYS A 1 88 ? 9.033 -4.797 9.153 1.00 97.38 88 CYS A CA 1
ATOM 725 C C . CYS A 1 88 ? 10.386 -5.261 9.707 1.00 97.38 88 CYS A C 1
ATOM 727 O O . CYS A 1 88 ? 11.361 -4.521 9.606 1.00 97.38 88 CYS A O 1
ATOM 729 N N . ALA A 1 89 ? 10.475 -6.488 10.231 1.00 94.75 89 ALA A N 1
ATOM 730 C CA . ALA A 1 89 ? 11.739 -7.041 10.710 1.00 94.75 89 ALA A CA 1
ATOM 731 C C . ALA A 1 89 ? 12.790 -7.114 9.589 1.00 94.75 89 ALA A C 1
ATOM 733 O O . ALA A 1 89 ? 13.933 -6.711 9.792 1.00 94.75 89 ALA A O 1
ATOM 734 N N . ASN A 1 90 ? 12.409 -7.566 8.387 1.00 92.31 90 ASN A N 1
ATOM 735 C CA . ASN A 1 90 ? 13.323 -7.605 7.244 1.00 92.31 90 ASN A CA 1
ATOM 736 C C . ASN A 1 90 ? 13.742 -6.205 6.765 1.00 92.31 90 ASN A C 1
ATOM 738 O O . ASN A 1 90 ? 14.918 -5.982 6.465 1.00 92.31 90 ASN A O 1
ATOM 742 N N . ALA A 1 91 ? 12.792 -5.276 6.672 1.00 92.50 91 ALA A N 1
ATOM 743 C CA . ALA A 1 91 ? 13.032 -3.920 6.196 1.00 92.50 91 ALA A CA 1
ATOM 744 C C . ALA A 1 91 ? 13.969 -3.143 7.135 1.00 92.50 91 ALA A C 1
ATOM 746 O O . ALA A 1 91 ? 14.906 -2.498 6.667 1.00 92.50 91 ALA A O 1
ATOM 747 N N . LEU A 1 92 ? 13.744 -3.245 8.449 1.00 93.38 92 LEU A N 1
ATOM 748 C CA . LEU A 1 92 ? 14.408 -2.420 9.462 1.00 93.38 92 LEU A CA 1
ATOM 749 C C . LEU A 1 92 ? 15.746 -3.003 9.942 1.00 93.38 92 LEU A C 1
ATOM 751 O O . LEU A 1 92 ? 16.661 -2.240 10.241 1.00 93.38 92 LEU A O 1
ATOM 755 N N . ALA A 1 93 ? 15.915 -4.332 9.954 1.00 89.94 93 ALA A N 1
ATOM 756 C CA . ALA A 1 93 ? 17.178 -4.954 10.371 1.00 89.94 93 ALA A CA 1
ATOM 757 C C . ALA A 1 93 ? 18.315 -4.791 9.345 1.00 89.94 93 ALA A C 1
ATOM 759 O O . ALA A 1 93 ? 19.487 -4.866 9.704 1.00 89.94 93 ALA A O 1
ATOM 760 N N . ASN A 1 94 ? 17.984 -4.569 8.069 1.00 85.94 94 ASN A N 1
ATOM 761 C CA . ASN A 1 94 ? 18.951 -4.589 6.966 1.00 85.94 94 ASN A CA 1
ATOM 762 C C . ASN A 1 94 ? 19.271 -3.196 6.400 1.00 85.94 94 ASN A C 1
ATOM 764 O O . ASN A 1 94 ? 19.751 -3.087 5.274 1.00 85.94 94 ASN A O 1
ATOM 768 N N . THR A 1 95 ? 19.003 -2.120 7.141 1.00 90.38 95 THR A N 1
ATOM 769 C CA . THR A 1 95 ? 19.119 -0.733 6.651 1.00 90.38 95 THR A CA 1
ATOM 770 C C . THR A 1 95 ? 20.532 -0.378 6.182 1.00 90.38 95 THR A C 1
ATOM 772 O O . THR A 1 95 ? 20.694 0.104 5.063 1.00 90.38 95 THR A O 1
ATOM 775 N N . SER A 1 96 ? 21.574 -0.701 6.958 1.00 87.12 96 SER A N 1
ATOM 776 C CA . SER A 1 96 ? 22.971 -0.449 6.559 1.00 87.12 96 SER A CA 1
ATOM 777 C C . SER A 1 96 ? 23.374 -1.214 5.293 1.00 87.12 96 SER A C 1
ATOM 779 O O . SER A 1 96 ? 24.049 -0.670 4.415 1.00 87.12 96 SER A O 1
ATOM 781 N N . GLN A 1 97 ? 22.936 -2.473 5.171 1.00 90.06 97 GLN A N 1
ATOM 782 C CA . GLN A 1 97 ? 23.187 -3.279 3.978 1.00 90.06 97 GLN A CA 1
ATOM 783 C C . GLN A 1 97 ? 22.462 -2.684 2.766 1.00 90.06 97 GLN A C 1
ATOM 785 O O . GLN A 1 97 ? 23.087 -2.490 1.729 1.00 90.06 97 GLN A O 1
ATOM 790 N N . ARG A 1 98 ? 21.183 -2.315 2.908 1.00 90.94 98 ARG A N 1
ATOM 791 C CA . ARG A 1 98 ? 20.386 -1.689 1.841 1.00 90.94 98 ARG A CA 1
ATOM 792 C C . ARG A 1 98 ? 21.051 -0.433 1.291 1.00 90.94 98 ARG A C 1
ATOM 794 O O . ARG A 1 98 ? 21.175 -0.307 0.079 1.00 90.94 98 ARG A O 1
ATOM 801 N N . VAL A 1 99 ? 21.557 0.437 2.164 1.00 89.38 99 VAL A N 1
ATOM 802 C CA . VAL A 1 99 ? 22.306 1.634 1.751 1.00 89.38 99 VAL A CA 1
ATOM 803 C C . VAL A 1 99 ? 23.523 1.266 0.895 1.00 89.38 99 VAL A C 1
ATOM 805 O O . VAL A 1 99 ? 23.750 1.871 -0.150 1.00 89.38 99 VAL A O 1
ATOM 808 N N . THR A 1 100 ? 24.292 0.251 1.298 1.00 89.69 100 THR A N 1
ATOM 809 C CA . THR A 1 100 ? 25.486 -0.185 0.552 1.00 89.69 100 THR A CA 1
ATOM 810 C C . THR A 1 100 ? 25.127 -0.736 -0.832 1.00 89.69 100 THR A C 1
ATOM 812 O O . THR A 1 100 ? 25.788 -0.409 -1.819 1.00 89.69 100 THR A O 1
ATOM 815 N N . TYR A 1 101 ? 24.073 -1.550 -0.922 1.00 90.88 101 TYR A N 1
ATOM 816 C CA . TYR A 1 101 ? 23.600 -2.109 -2.191 1.00 90.88 101 TYR A CA 1
ATOM 817 C C . TYR A 1 101 ? 23.054 -1.020 -3.120 1.00 90.88 101 TYR A C 1
ATOM 819 O O . TYR A 1 101 ? 23.465 -0.962 -4.280 1.00 90.88 101 TYR A O 1
ATOM 827 N N . ALA A 1 102 ? 22.249 -0.091 -2.594 1.00 87.38 102 ALA A N 1
ATOM 828 C CA . ALA A 1 102 ? 21.732 1.048 -3.349 1.00 87.38 102 ALA A CA 1
ATOM 829 C C . ALA A 1 102 ? 22.861 1.928 -3.914 1.00 87.38 102 ALA A C 1
ATOM 831 O O . ALA A 1 102 ? 22.872 2.235 -5.104 1.00 87.38 102 ALA A O 1
ATOM 832 N N . GLN A 1 103 ? 23.870 2.262 -3.099 1.00 86.38 103 GLN A N 1
ATOM 833 C CA . GLN A 1 103 ? 25.046 3.027 -3.540 1.00 86.38 103 GLN A CA 1
ATOM 834 C C . GLN A 1 103 ? 25.882 2.295 -4.597 1.00 86.38 103 GLN A C 1
ATOM 836 O O . GLN A 1 103 ? 26.529 2.934 -5.425 1.00 86.38 103 GLN A O 1
ATOM 841 N N . SER A 1 104 ? 25.859 0.963 -4.575 1.00 88.19 104 SER A N 1
ATOM 842 C CA . SER A 1 104 ? 26.566 0.116 -5.539 1.00 88.19 104 SER A CA 1
ATOM 843 C C . SER A 1 104 ? 25.747 -0.168 -6.804 1.00 88.19 104 SER A C 1
ATOM 845 O O . SER A 1 104 ? 26.259 -0.811 -7.717 1.00 88.19 104 SER A O 1
ATOM 847 N N . GLY A 1 105 ? 24.486 0.281 -6.870 1.00 84.25 105 GLY A N 1
ATOM 848 C CA . GLY A 1 105 ? 23.568 -0.042 -7.965 1.00 84.25 105 GLY A CA 1
ATOM 849 C C . GLY A 1 105 ? 23.231 -1.534 -8.062 1.00 84.25 105 GLY A C 1
ATOM 850 O O . GLY A 1 105 ? 22.971 -2.026 -9.158 1.00 84.25 105 GLY A O 1
ATOM 851 N N . LEU A 1 106 ? 23.288 -2.261 -6.941 1.00 87.56 106 LEU A N 1
ATOM 852 C CA . LEU A 1 106 ? 23.021 -3.697 -6.862 1.00 87.56 106 LEU A CA 1
ATOM 853 C C . LEU A 1 106 ? 21.644 -3.962 -6.241 1.00 87.56 106 LEU A C 1
ATOM 855 O O . LEU A 1 106 ? 21.225 -3.253 -5.328 1.00 87.56 106 LEU A O 1
ATOM 859 N N . GLU A 1 107 ? 20.976 -5.021 -6.699 1.00 84.19 107 GLU A N 1
ATOM 860 C CA . GLU A 1 107 ? 19.721 -5.512 -6.112 1.00 84.19 107 GLU A CA 1
ATOM 861 C C . GLU A 1 107 ? 19.971 -6.080 -4.708 1.00 84.19 107 GLU A C 1
ATOM 863 O O . GLU A 1 107 ? 20.935 -6.824 -4.489 1.00 84.19 107 GLU A O 1
ATOM 868 N N . MET A 1 108 ? 19.107 -5.745 -3.747 1.00 88.00 108 MET A N 1
ATOM 869 C CA . MET A 1 108 ? 19.232 -6.262 -2.388 1.00 88.00 108 MET A CA 1
ATOM 870 C C . MET A 1 108 ? 18.855 -7.757 -2.361 1.00 88.00 108 MET A C 1
ATOM 872 O O . MET A 1 108 ? 17.768 -8.138 -2.806 1.00 88.00 108 MET A O 1
ATOM 876 N N . PRO A 1 109 ? 19.691 -8.640 -1.783 1.00 87.62 109 PRO A N 1
ATOM 877 C CA . PRO A 1 109 ? 19.361 -10.053 -1.683 1.00 87.62 109 PRO A CA 1
ATOM 878 C C . PRO A 1 109 ? 18.062 -10.281 -0.904 1.00 87.62 109 PRO A C 1
ATOM 880 O O . PRO A 1 109 ? 17.841 -9.699 0.159 1.00 87.62 109 PRO A O 1
ATOM 883 N N . GLY A 1 110 ? 17.219 -11.178 -1.418 1.00 85.88 110 GLY A N 1
ATOM 884 C CA . GLY A 1 110 ? 15.961 -11.568 -0.776 1.00 85.88 110 GLY A CA 1
ATOM 885 C C . GLY A 1 110 ? 14.742 -10.723 -1.160 1.00 85.88 110 GLY A C 1
ATOM 886 O O . GLY A 1 110 ? 13.650 -11.021 -0.681 1.00 85.88 110 GLY A O 1
ATOM 887 N N . GLU A 1 111 ? 14.864 -9.731 -2.049 1.00 86.19 111 GLU A N 1
ATOM 888 C CA . GLU A 1 111 ? 13.711 -8.940 -2.521 1.00 86.19 111 GLU A CA 1
ATOM 889 C C . GLU A 1 111 ? 12.640 -9.802 -3.197 1.00 86.19 111 GLU A C 1
ATOM 891 O O . GLU A 1 111 ? 11.455 -9.677 -2.885 1.00 86.19 111 GLU A O 1
ATOM 896 N N . LYS A 1 112 ? 13.052 -10.778 -4.014 1.00 88.31 112 LYS A N 1
ATOM 897 C CA . LYS A 1 112 ? 12.138 -11.760 -4.625 1.00 88.31 112 LYS A CA 1
ATOM 898 C C . LYS A 1 112 ? 11.367 -12.584 -3.589 1.00 88.31 112 LYS A C 1
ATOM 900 O O . LYS A 1 112 ? 10.190 -12.876 -3.787 1.00 88.31 112 LYS A O 1
ATOM 905 N N . GLU A 1 113 ? 12.001 -12.933 -2.468 1.00 91.25 113 GLU A N 1
ATOM 906 C CA . GLU A 1 113 ? 11.337 -13.647 -1.370 1.00 91.25 113 GLU A CA 1
ATOM 907 C C . GLU A 1 113 ? 10.308 -12.750 -0.667 1.00 91.25 113 GLU A C 1
ATOM 909 O O . GLU A 1 113 ? 9.217 -13.212 -0.335 1.00 91.25 113 GLU A O 1
ATOM 914 N N . GLN A 1 114 ? 10.616 -11.462 -0.475 1.00 91.06 114 GLN A N 1
ATOM 915 C CA . GLN A 1 114 ? 9.669 -10.508 0.113 1.00 91.06 114 GLN A CA 1
ATOM 916 C C . GLN A 1 114 ? 8.453 -10.286 -0.789 1.00 91.06 114 GLN A C 1
ATOM 918 O O . GLN A 1 114 ? 7.325 -10.341 -0.303 1.00 91.06 114 GLN A O 1
ATOM 923 N N . ILE A 1 115 ? 8.657 -10.139 -2.102 1.00 92.50 115 ILE A N 1
ATOM 924 C CA . ILE A 1 115 ? 7.558 -10.047 -3.075 1.00 92.50 115 ILE A CA 1
ATOM 925 C C . ILE A 1 115 ? 6.696 -11.316 -3.026 1.00 92.50 115 ILE A C 1
ATOM 927 O O . ILE A 1 115 ? 5.471 -11.226 -2.979 1.00 92.50 115 ILE A O 1
ATOM 931 N N . ALA A 1 116 ? 7.309 -12.503 -2.975 1.00 93.75 116 ALA A N 1
ATOM 932 C CA . ALA A 1 116 ? 6.569 -13.761 -2.875 1.00 93.75 116 ALA A CA 1
ATOM 933 C C . ALA A 1 116 ? 5.725 -13.847 -1.589 1.00 93.75 116 ALA A C 1
ATOM 935 O O . ALA A 1 116 ? 4.578 -14.297 -1.642 1.00 93.75 116 ALA A O 1
ATOM 936 N N . LYS A 1 117 ? 6.255 -13.377 -0.449 1.00 95.56 117 LYS A N 1
ATOM 937 C CA . LYS A 1 117 ? 5.511 -13.287 0.819 1.00 95.56 117 LYS A CA 1
ATOM 938 C C . LYS A 1 117 ? 4.338 -12.316 0.727 1.00 95.56 117 LYS A C 1
ATOM 940 O O . LYS A 1 117 ? 3.251 -12.655 1.184 1.00 95.56 117 LYS A O 1
ATOM 945 N N . GLU A 1 118 ? 4.523 -11.152 0.108 1.00 96.06 118 GLU A N 1
ATOM 946 C CA . GLU A 1 118 ? 3.439 -10.185 -0.098 1.00 96.06 118 GLU A CA 1
ATOM 947 C C . GLU A 1 118 ? 2.341 -10.753 -1.007 1.00 96.06 118 GLU A C 1
ATOM 949 O O . GLU A 1 118 ? 1.153 -10.673 -0.698 1.00 96.06 118 GLU A O 1
ATOM 954 N N . MET A 1 119 ? 2.730 -11.413 -2.099 1.00 96.31 119 MET A N 1
ATOM 955 C CA . MET A 1 119 ? 1.791 -12.078 -3.000 1.00 96.31 119 MET A CA 1
ATOM 956 C C . MET A 1 119 ? 0.994 -13.188 -2.303 1.00 96.31 119 MET A C 1
ATOM 958 O O . MET A 1 119 ? -0.205 -13.321 -2.559 1.00 96.31 119 MET A O 1
ATOM 962 N N . ALA A 1 120 ? 1.641 -13.985 -1.446 1.00 96.88 120 ALA A N 1
ATOM 963 C CA . ALA A 1 120 ? 0.974 -15.005 -0.640 1.00 96.88 120 ALA A CA 1
ATOM 964 C C . ALA A 1 120 ? -0.008 -14.366 0.351 1.00 96.88 120 ALA A C 1
ATOM 966 O O . ALA A 1 120 ? -1.177 -14.745 0.371 1.00 96.88 120 ALA A O 1
ATOM 967 N N . PHE A 1 121 ? 0.426 -13.326 1.070 1.00 96.69 121 PHE A N 1
ATOM 968 C CA . PHE A 1 121 ? -0.417 -12.563 1.988 1.00 96.69 121 PHE A CA 1
ATOM 969 C C . PHE A 1 121 ? -1.688 -12.032 1.307 1.00 96.69 121 PHE A C 1
ATOM 971 O O . PHE A 1 121 ? -2.787 -12.250 1.824 1.00 96.69 121 PHE A O 1
ATOM 978 N N . ILE A 1 122 ? -1.555 -11.385 0.140 1.00 95.62 122 ILE A N 1
ATOM 979 C CA . ILE A 1 122 ? -2.688 -10.839 -0.625 1.00 95.62 122 ILE A CA 1
ATOM 980 C C . ILE A 1 122 ? -3.652 -11.954 -1.038 1.00 95.62 122 ILE A C 1
ATOM 982 O O . ILE A 1 122 ? -4.865 -11.823 -0.864 1.00 95.62 122 ILE A O 1
ATOM 986 N N . LYS A 1 123 ? -3.121 -13.061 -1.570 1.00 94.69 123 LYS A N 1
ATOM 987 C CA . LYS A 1 123 ? -3.930 -14.195 -2.025 1.00 94.69 123 LYS A CA 1
ATOM 988 C C . LYS A 1 123 ? -4.707 -14.829 -0.870 1.00 94.69 123 LYS A C 1
ATOM 990 O O . LYS A 1 123 ? -5.915 -15.001 -0.969 1.00 94.69 123 LYS A O 1
ATOM 995 N N . GLU A 1 124 ? -4.024 -15.131 0.228 1.00 95.19 124 GLU A N 1
ATOM 996 C CA . GLU A 1 124 ? -4.634 -15.737 1.412 1.00 95.19 124 GLU A CA 1
ATOM 997 C C . GLU A 1 124 ? -5.683 -14.811 2.034 1.00 95.19 124 GLU A C 1
ATOM 999 O O . GLU A 1 124 ? -6.743 -15.270 2.452 1.00 95.19 124 GLU A O 1
ATOM 1004 N N . ARG A 1 125 ? -5.445 -13.491 2.033 1.00 93.50 125 ARG A N 1
ATOM 1005 C CA . ARG A 1 125 ? -6.433 -12.508 2.492 1.00 93.50 125 ARG A CA 1
ATOM 1006 C C . ARG A 1 125 ? -7.688 -12.506 1.611 1.00 93.50 125 ARG A C 1
ATOM 1008 O O . ARG A 1 125 ? -8.788 -12.443 2.157 1.00 93.50 125 ARG A O 1
ATOM 1015 N N . ALA A 1 126 ? -7.538 -12.576 0.287 1.00 91.88 126 ALA A N 1
ATOM 1016 C CA . ALA A 1 126 ? -8.669 -12.650 -0.642 1.00 91.88 126 ALA A CA 1
ATOM 1017 C C . ALA A 1 126 ? -9.514 -13.917 -0.405 1.00 91.88 126 ALA A C 1
ATOM 1019 O O . ALA A 1 126 ? -10.740 -13.851 -0.385 1.00 91.88 126 ALA A O 1
ATOM 1020 N N . ASP A 1 127 ? -8.874 -15.051 -0.105 1.00 91.88 127 ASP A N 1
ATOM 1021 C CA . ASP A 1 127 ? -9.574 -16.301 0.223 1.00 91.88 127 ASP A CA 1
ATOM 1022 C C . ASP A 1 127 ? -10.370 -16.214 1.550 1.00 91.88 127 ASP A C 1
ATOM 1024 O O . ASP A 1 127 ? -11.337 -16.954 1.751 1.00 91.88 127 ASP A O 1
ATOM 1028 N N . MET A 1 128 ? -10.002 -15.302 2.462 1.00 91.25 128 MET A N 1
ATOM 1029 C CA . MET A 1 128 ? -10.699 -15.094 3.742 1.00 91.25 128 MET A CA 1
ATOM 1030 C C . MET A 1 128 ? -11.927 -14.177 3.641 1.00 91.25 128 MET A C 1
ATOM 1032 O O . MET A 1 128 ? -12.818 -14.261 4.495 1.00 91.25 128 MET A O 1
ATOM 1036 N N . ILE A 1 129 ? -11.975 -13.263 2.666 1.00 87.19 129 ILE A N 1
ATOM 1037 C CA . ILE A 1 129 ? -12.980 -12.197 2.613 1.00 87.19 129 ILE A CA 1
ATOM 1038 C C . ILE A 1 129 ? -14.104 -12.541 1.624 1.00 87.19 129 ILE A C 1
ATOM 1040 O O . ILE A 1 129 ? -13.866 -12.723 0.435 1.00 87.19 129 ILE A O 1
ATOM 1044 N N . PRO A 1 130 ? -15.377 -12.575 2.068 1.00 76.12 130 PRO A N 1
ATOM 1045 C CA . PRO A 1 130 ? -16.497 -12.742 1.154 1.00 76.12 130 PRO A CA 1
ATOM 1046 C C . PRO A 1 130 ? -16.801 -11.437 0.394 1.00 76.12 130 PRO A C 1
ATOM 1048 O O . PRO A 1 130 ? -17.550 -10.572 0.873 1.00 76.12 130 PRO A O 1
ATOM 1051 N N . GLY A 1 131 ? -16.273 -11.360 -0.828 1.00 73.38 131 GLY A N 1
ATOM 1052 C CA . GLY A 1 131 ? -16.632 -10.405 -1.879 1.00 73.38 131 GLY A CA 1
ATOM 1053 C C . GLY A 1 131 ? -15.776 -9.141 -1.926 1.00 73.38 131 GLY A C 1
ATOM 1054 O O . GLY A 1 131 ? -15.345 -8.651 -0.889 1.00 73.38 131 GLY A O 1
ATOM 1055 N N . ASP A 1 132 ? -15.660 -8.575 -3.130 1.00 72.69 132 ASP A N 1
ATOM 1056 C CA . ASP A 1 132 ? -14.719 -7.497 -3.443 1.00 72.69 132 ASP A CA 1
ATOM 1057 C C . ASP A 1 132 ? -15.016 -6.194 -2.667 1.00 72.69 132 ASP A C 1
ATOM 1059 O O . ASP A 1 132 ? -16.111 -5.615 -2.754 1.00 72.69 132 ASP A O 1
ATOM 1063 N N . ASP A 1 133 ? -14.025 -5.707 -1.917 1.00 86.19 133 ASP A N 1
ATOM 1064 C CA . ASP A 1 133 ? -13.963 -4.328 -1.421 1.00 86.19 133 ASP A CA 1
ATOM 1065 C C . ASP A 1 133 ? -12.852 -3.515 -2.116 1.00 86.19 133 ASP A C 1
ATOM 1067 O O . ASP A 1 133 ? -12.037 -4.050 -2.862 1.00 86.19 133 ASP A O 1
ATOM 1071 N N . LEU A 1 134 ? -12.831 -2.188 -1.927 1.00 91.88 134 LEU A N 1
ATOM 1072 C CA . LEU A 1 134 ? -11.841 -1.344 -2.614 1.00 91.88 134 LEU A CA 1
ATOM 1073 C C . LEU A 1 134 ? -10.390 -1.653 -2.230 1.00 91.88 134 LEU A C 1
ATOM 1075 O O . LEU A 1 134 ? -9.508 -1.469 -3.063 1.00 91.88 134 LEU A O 1
ATOM 1079 N N . LEU A 1 135 ? -10.120 -2.074 -0.992 1.00 91.38 135 LEU A N 1
ATOM 1080 C CA . LEU A 1 135 ? -8.753 -2.430 -0.608 1.00 91.38 135 LEU A CA 1
ATOM 1081 C C . LEU A 1 135 ? -8.352 -3.747 -1.269 1.00 91.38 135 LEU A C 1
ATOM 1083 O O . LEU A 1 135 ? -7.250 -3.847 -1.785 1.00 91.38 135 LEU A O 1
ATOM 1087 N N . GLU A 1 136 ? -9.269 -4.708 -1.352 1.00 91.12 136 GLU A N 1
ATOM 1088 C CA . GLU A 1 136 ? -9.048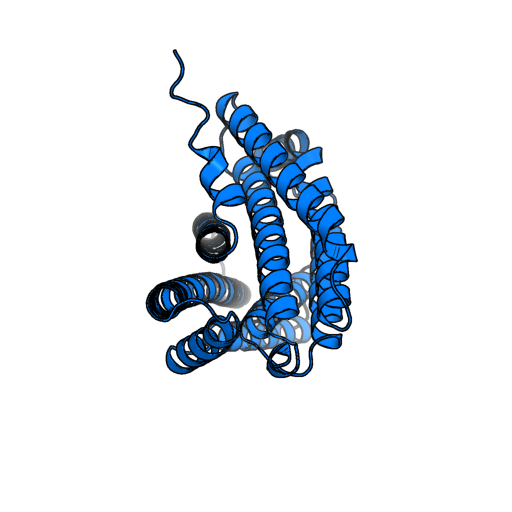 -5.954 -2.083 1.00 91.12 136 GLU A CA 1
ATOM 1089 C C . GLU A 1 136 ? -8.809 -5.724 -3.582 1.00 91.12 136 GLU A C 1
ATOM 1091 O O . GLU A 1 136 ? -7.929 -6.351 -4.164 1.00 91.12 136 GLU A O 1
ATOM 1096 N N . GLU A 1 137 ? -9.521 -4.791 -4.217 1.00 93.62 137 GLU A N 1
ATOM 1097 C CA . GLU A 1 137 ? -9.254 -4.423 -5.614 1.00 93.62 137 GLU A CA 1
ATOM 1098 C C . GLU A 1 137 ? -7.872 -3.797 -5.803 1.00 93.62 137 GLU A C 1
ATOM 1100 O O . GLU A 1 137 ? -7.183 -4.106 -6.779 1.00 93.62 137 GLU A O 1
ATOM 1105 N N . TYR A 1 138 ? -7.458 -2.943 -4.864 1.00 95.44 138 TYR A N 1
ATOM 1106 C CA . TYR A 1 138 ? -6.125 -2.352 -4.859 1.00 95.44 138 TYR A CA 1
ATOM 1107 C C . TYR A 1 138 ? -5.043 -3.430 -4.685 1.00 95.44 138 TYR A C 1
ATOM 1109 O O . TYR A 1 138 ? -4.131 -3.520 -5.507 1.00 95.44 138 TYR A O 1
ATOM 1117 N N . ASP A 1 139 ? -5.187 -4.306 -3.688 1.00 95.06 139 ASP A N 1
ATOM 1118 C CA . ASP A 1 139 ? -4.269 -5.418 -3.424 1.00 95.06 139 ASP A CA 1
ATOM 1119 C C . ASP A 1 139 ? -4.201 -6.376 -4.622 1.00 95.06 139 ASP A C 1
ATOM 1121 O O . ASP A 1 139 ? -3.123 -6.785 -5.057 1.00 95.06 139 ASP A O 1
ATOM 1125 N N . ARG A 1 140 ? -5.345 -6.688 -5.239 1.00 95.00 140 ARG A N 1
ATOM 1126 C CA . ARG A 1 140 ? -5.418 -7.524 -6.442 1.00 95.00 140 ARG A CA 1
ATOM 1127 C C . ARG A 1 140 ? -4.700 -6.887 -7.626 1.00 95.00 140 ARG A C 1
ATOM 1129 O O . ARG A 1 140 ? -4.059 -7.595 -8.403 1.00 95.00 140 ARG A O 1
ATOM 1136 N N . ALA A 1 141 ? -4.785 -5.569 -7.782 1.00 96.56 141 ALA A N 1
ATOM 1137 C CA . ALA A 1 141 ? -4.043 -4.861 -8.814 1.00 96.56 141 ALA A CA 1
ATOM 1138 C C . ALA A 1 141 ? -2.525 -4.931 -8.573 1.00 96.56 141 ALA A C 1
ATOM 1140 O O . ALA A 1 141 ? -1.782 -5.201 -9.518 1.00 96.56 141 ALA A O 1
ATOM 1141 N N . ILE A 1 142 ? -2.066 -4.764 -7.326 1.00 95.88 142 ILE A N 1
ATOM 1142 C CA . ILE A 1 142 ? -0.656 -4.953 -6.939 1.00 95.88 142 ILE A CA 1
ATOM 1143 C C . ILE A 1 142 ? -0.200 -6.390 -7.224 1.00 95.88 142 ILE A C 1
ATOM 1145 O O . ILE A 1 142 ? 0.803 -6.597 -7.905 1.00 95.88 142 ILE A O 1
ATOM 1149 N N . TYR A 1 143 ? -0.986 -7.387 -6.816 1.00 96.19 143 TYR A N 1
ATOM 1150 C CA . TYR A 1 143 ? -0.719 -8.800 -7.085 1.00 96.19 143 TYR A CA 1
ATOM 1151 C C . TYR A 1 143 ? -0.552 -9.094 -8.583 1.00 96.19 143 TYR A C 1
ATOM 1153 O O . TYR A 1 143 ? 0.381 -9.790 -8.988 1.00 96.19 143 TYR A O 1
ATOM 1161 N N . LEU A 1 144 ? -1.432 -8.546 -9.428 1.00 96.50 144 LEU A N 1
ATOM 1162 C CA . LEU A 1 144 ? -1.343 -8.697 -10.882 1.00 96.50 144 LEU A CA 1
ATOM 1163 C C . LEU A 1 144 ? -0.084 -8.038 -11.457 1.00 96.50 144 LEU A C 1
ATOM 1165 O O . LEU A 1 144 ? 0.511 -8.598 -12.380 1.00 96.50 144 LEU A O 1
ATOM 1169 N N . MET A 1 145 ? 0.333 -6.888 -10.918 1.00 95.44 145 MET A N 1
ATOM 1170 C CA . MET A 1 145 ? 1.589 -6.240 -11.303 1.00 95.44 145 MET A CA 1
ATOM 1171 C C . MET A 1 145 ? 2.800 -7.097 -10.917 1.00 95.44 145 MET A C 1
ATOM 1173 O O . MET A 1 145 ? 3.646 -7.341 -11.776 1.00 95.44 145 MET A O 1
ATOM 1177 N N . TYR A 1 146 ? 2.851 -7.647 -9.700 1.00 94.38 146 TYR A N 1
ATOM 1178 C CA . TYR A 1 146 ? 3.927 -8.561 -9.294 1.00 94.38 146 TYR A CA 1
ATOM 1179 C C . TYR A 1 146 ? 3.977 -9.832 -10.141 1.00 94.38 146 TYR A C 1
ATOM 1181 O O . TYR A 1 146 ? 5.048 -10.211 -10.610 1.00 94.38 146 TYR A O 1
ATOM 1189 N N . GLN A 1 147 ? 2.827 -10.455 -10.422 1.00 92.56 147 GLN A N 1
ATOM 1190 C CA . GLN A 1 147 ? 2.770 -11.602 -11.332 1.00 92.56 147 GLN A CA 1
ATOM 1191 C C . GLN A 1 147 ? 3.292 -11.269 -12.731 1.00 92.56 147 GLN A C 1
ATOM 1193 O O . GLN A 1 147 ? 3.918 -12.112 -13.368 1.00 92.56 147 GLN A O 1
ATOM 1198 N N . ALA A 1 148 ? 2.977 -10.075 -13.237 1.00 91.44 148 ALA A N 1
ATOM 1199 C CA . ALA A 1 148 ? 3.416 -9.649 -14.554 1.00 91.44 148 ALA A CA 1
ATOM 1200 C C . ALA A 1 148 ? 4.942 -9.484 -14.580 1.00 91.44 148 ALA A C 1
ATOM 1202 O O . ALA A 1 148 ? 5.600 -10.085 -15.424 1.00 91.44 148 ALA A O 1
ATOM 1203 N N . VAL A 1 149 ? 5.502 -8.733 -13.628 1.00 87.06 149 VAL A N 1
ATOM 1204 C CA . VAL A 1 149 ? 6.948 -8.476 -13.543 1.00 87.06 149 VAL A CA 1
ATOM 1205 C C . VAL A 1 149 ? 7.731 -9.769 -13.314 1.00 87.06 149 VAL A C 1
ATOM 1207 O O . VAL A 1 149 ? 8.663 -10.046 -14.059 1.00 87.06 149 VAL A O 1
ATOM 1210 N N . GLY A 1 150 ? 7.306 -10.616 -12.371 1.00 83.94 150 GLY A N 1
ATOM 1211 C CA . GLY A 1 150 ? 7.987 -11.883 -12.086 1.00 83.94 150 GLY A CA 1
ATOM 1212 C C . GLY A 1 150 ? 8.002 -12.863 -13.265 1.00 83.94 150 GLY A C 1
ATOM 1213 O O . GLY A 1 150 ? 8.920 -13.667 -13.379 1.00 83.94 150 GLY A O 1
ATOM 1214 N N . ALA A 1 151 ? 7.020 -12.787 -14.171 1.00 77.31 151 ALA A N 1
ATOM 1215 C CA . ALA A 1 151 ? 6.986 -13.607 -15.382 1.00 77.31 151 ALA A CA 1
ATOM 1216 C C . ALA A 1 151 ? 7.935 -13.112 -16.492 1.00 77.31 151 ALA A C 1
ATOM 1218 O O . ALA A 1 151 ? 8.263 -13.887 -17.384 1.00 77.31 151 ALA A O 1
ATOM 1219 N N . LEU A 1 152 ? 8.360 -11.841 -16.462 1.00 70.69 152 LEU A N 1
ATOM 1220 C CA . LEU A 1 152 ? 9.335 -11.283 -17.413 1.00 70.69 152 LEU A CA 1
ATOM 1221 C C . LEU A 1 152 ? 10.789 -11.468 -16.970 1.00 70.69 152 LEU A C 1
ATOM 1223 O O . LEU A 1 152 ? 11.689 -11.351 -17.799 1.00 70.69 152 LEU A O 1
ATOM 1227 N N . ASP A 1 153 ? 10.996 -11.782 -15.693 1.00 67.06 153 ASP A N 1
ATOM 1228 C CA . ASP A 1 153 ? 12.300 -12.028 -15.069 1.00 67.06 153 ASP A CA 1
ATOM 1229 C C . ASP A 1 153 ? 12.899 -13.405 -15.428 1.00 67.06 153 ASP A C 1
ATOM 1231 O O . ASP A 1 153 ? 13.957 -13.782 -14.930 1.00 67.06 153 ASP A O 1
ATOM 1235 N N . SER A 1 154 ? 12.216 -14.182 -16.277 1.00 64.00 154 SER A N 1
ATOM 1236 C CA . SER A 1 154 ? 12.734 -15.428 -16.842 1.00 64.00 154 SER A CA 1
ATOM 1237 C C . SER A 1 154 ? 13.501 -15.164 -18.139 1.00 64.00 154 SER A C 1
ATOM 1239 O O . SER A 1 154 ? 12.967 -14.508 -19.033 1.00 64.00 154 SER A O 1
ATOM 1241 N N . ASP A 1 155 ? 14.683 -15.769 -18.293 1.00 57.22 155 ASP A N 1
ATOM 1242 C CA . ASP A 1 155 ? 15.593 -15.589 -19.443 1.00 57.22 155 ASP A CA 1
ATOM 1243 C C . ASP A 1 155 ? 14.979 -15.900 -20.828 1.00 57.22 155 ASP A C 1
ATOM 1245 O O . ASP A 1 155 ? 15.530 -15.512 -21.856 1.00 57.22 155 ASP A O 1
ATOM 1249 N N . ASN A 1 156 ? 13.819 -16.563 -20.884 1.00 63.00 156 ASN A N 1
ATOM 1250 C CA . ASN A 1 156 ? 13.097 -16.871 -22.119 1.00 63.00 156 ASN A CA 1
ATOM 1251 C C . ASN A 1 156 ? 11.818 -16.035 -22.241 1.00 63.00 156 ASN A C 1
ATOM 1253 O O . ASN A 1 156 ? 10.730 -16.519 -21.932 1.00 63.00 156 ASN A O 1
ATOM 1257 N N . GLN A 1 157 ? 11.921 -14.800 -22.733 1.00 68.25 157 GLN A N 1
ATOM 1258 C CA . GLN A 1 157 ? 10.744 -13.980 -23.035 1.00 68.25 157 GLN A CA 1
ATOM 1259 C C . GLN A 1 157 ? 10.062 -14.444 -24.330 1.00 68.25 157 GLN A C 1
ATOM 1261 O O . GLN A 1 157 ? 10.444 -14.050 -25.429 1.00 68.25 157 GLN A O 1
ATOM 1266 N N . THR A 1 158 ? 9.035 -15.282 -24.203 1.00 78.81 158 THR A N 1
ATOM 1267 C CA . THR A 1 158 ? 8.174 -15.681 -25.325 1.00 78.81 158 THR A CA 1
ATOM 1268 C C . THR A 1 158 ? 7.075 -14.644 -25.582 1.00 78.81 158 THR A C 1
ATOM 1270 O O . THR A 1 158 ? 6.669 -13.904 -24.678 1.00 78.81 158 THR A O 1
ATOM 1273 N N . ASP A 1 159 ? 6.518 -14.627 -26.797 1.00 82.62 159 ASP A N 1
ATOM 1274 C CA . ASP A 1 159 ? 5.344 -13.800 -27.127 1.00 82.62 159 ASP A CA 1
ATOM 1275 C C . ASP A 1 159 ? 4.151 -14.087 -26.201 1.00 82.62 159 ASP A C 1
ATOM 1277 O O . ASP A 1 159 ? 3.384 -13.185 -25.856 1.00 82.62 159 ASP A O 1
ATOM 1281 N N . GLU A 1 160 ? 4.021 -15.330 -25.728 1.00 85.19 160 GLU A N 1
ATOM 1282 C CA . GLU A 1 160 ? 3.000 -15.731 -24.757 1.00 85.19 160 GLU A CA 1
ATOM 1283 C C . GLU A 1 160 ? 3.188 -15.044 -23.398 1.00 85.19 160 GLU A C 1
ATOM 1285 O O . GLU A 1 160 ? 2.217 -14.549 -22.815 1.00 85.19 160 GLU A O 1
ATOM 1290 N N . LEU A 1 161 ? 4.427 -14.958 -22.899 1.00 84.69 161 LEU A N 1
ATOM 1291 C CA . LEU A 1 161 ? 4.733 -14.254 -21.651 1.00 84.69 161 LEU A CA 1
ATOM 1292 C C . LEU A 1 161 ? 4.473 -12.752 -21.786 1.00 84.69 161 LEU A C 1
ATOM 1294 O O . LEU A 1 161 ? 3.853 -12.160 -20.899 1.00 84.69 161 LEU A O 1
ATOM 1298 N N . ARG A 1 162 ? 4.838 -12.144 -22.921 1.00 85.56 162 ARG A N 1
ATOM 1299 C CA . ARG A 1 162 ? 4.565 -10.725 -23.216 1.00 85.56 162 ARG A CA 1
ATOM 1300 C C . ARG A 1 162 ? 3.063 -10.437 -23.307 1.00 85.56 162 ARG A C 1
ATOM 1302 O O . ARG A 1 162 ? 2.570 -9.477 -22.707 1.00 85.56 162 ARG A O 1
ATOM 1309 N N . ALA A 1 163 ? 2.297 -11.292 -23.984 1.00 88.88 163 ALA A N 1
ATOM 1310 C CA . ALA A 1 163 ? 0.838 -11.194 -24.024 1.00 88.88 163 ALA A CA 1
ATOM 1311 C C . ALA A 1 163 ? 0.223 -11.346 -22.619 1.00 88.88 163 ALA A C 1
ATOM 1313 O O . ALA A 1 163 ? -0.672 -10.586 -22.228 1.00 88.88 163 ALA A O 1
ATOM 1314 N N . GLY A 1 164 ? 0.741 -12.288 -21.826 1.00 91.06 164 GLY A N 1
ATOM 1315 C CA . GLY A 1 164 ? 0.359 -12.498 -20.433 1.00 91.06 164 GLY A CA 1
ATOM 1316 C C . GLY A 1 164 ? 0.661 -11.298 -19.531 1.00 91.06 164 GLY A C 1
ATOM 1317 O O . GLY A 1 164 ? -0.172 -10.958 -18.685 1.00 91.06 164 GLY A O 1
ATOM 1318 N N . PHE A 1 165 ? 1.807 -10.641 -19.719 1.00 91.81 165 PHE A N 1
ATOM 1319 C CA . PHE A 1 165 ? 2.177 -9.401 -19.037 1.00 91.81 165 PHE A CA 1
ATOM 1320 C C . PHE A 1 165 ? 1.166 -8.296 -19.348 1.00 91.81 165 PHE A C 1
ATOM 1322 O O . PHE A 1 165 ? 0.540 -7.747 -18.440 1.00 91.81 165 PHE A O 1
ATOM 1329 N N . LYS A 1 166 ? 0.925 -8.025 -20.639 1.00 92.38 166 LYS A N 1
ATOM 1330 C CA . LYS A 1 166 ? -0.020 -6.991 -21.090 1.00 92.38 166 LYS A CA 1
ATOM 1331 C C . LYS A 1 166 ? -1.410 -7.184 -20.504 1.00 92.38 166 LYS A C 1
ATOM 1333 O O . LYS A 1 166 ? -2.007 -6.224 -20.022 1.00 92.38 166 LYS A O 1
ATOM 1338 N N . LYS A 1 167 ? -1.915 -8.421 -20.517 1.00 95.25 167 LYS A N 1
ATOM 1339 C CA . LYS A 1 167 ? -3.235 -8.754 -19.968 1.00 95.25 167 LYS A CA 1
ATOM 1340 C C . LYS A 1 167 ? -3.320 -8.449 -18.471 1.00 95.25 167 LYS A C 1
ATOM 1342 O O . LYS A 1 167 ? -4.309 -7.873 -18.027 1.00 95.25 167 LYS A O 1
ATOM 1347 N N . ARG A 1 168 ? -2.292 -8.813 -17.699 1.00 96.19 168 ARG A N 1
ATOM 1348 C CA . ARG A 1 168 ? -2.250 -8.569 -16.248 1.00 96.19 168 ARG A CA 1
ATOM 1349 C C . ARG A 1 168 ? -2.133 -7.087 -15.917 1.00 96.19 168 ARG A C 1
ATOM 1351 O O . ARG A 1 168 ? -2.896 -6.607 -15.088 1.00 96.19 168 ARG A O 1
ATOM 1358 N N . ILE A 1 169 ? -1.252 -6.355 -16.600 1.00 96.44 169 ILE A N 1
ATOM 1359 C CA . ILE A 1 169 ? -1.112 -4.907 -16.398 1.00 96.44 169 ILE A CA 1
ATOM 1360 C C . ILE A 1 169 ? -2.379 -4.158 -16.823 1.00 96.44 169 ILE A C 1
ATOM 1362 O O . ILE A 1 169 ? -2.769 -3.216 -16.143 1.00 96.44 169 ILE A O 1
ATOM 1366 N N . ALA A 1 170 ? -3.057 -4.573 -17.897 1.00 96.00 170 ALA A N 1
ATOM 1367 C CA . ALA A 1 170 ? -4.347 -3.996 -18.280 1.00 96.00 170 ALA A CA 1
ATOM 1368 C C . ALA A 1 170 ? -5.415 -4.223 -17.196 1.00 96.00 170 ALA A C 1
ATOM 1370 O O . ALA A 1 170 ? -6.069 -3.274 -16.781 1.00 96.00 170 ALA A O 1
ATOM 1371 N N . ALA A 1 171 ? -5.523 -5.443 -16.664 1.00 97.25 171 ALA A N 1
ATOM 1372 C CA . ALA A 1 171 ? -6.449 -5.731 -15.570 1.00 97.25 171 ALA A CA 1
ATOM 1373 C C . ALA A 1 171 ? -6.109 -4.944 -14.287 1.00 97.25 171 ALA A C 1
ATOM 1375 O O . ALA A 1 171 ? -7.006 -4.413 -13.636 1.00 97.25 171 ALA A O 1
ATOM 1376 N N . ALA A 1 172 ? -4.823 -4.821 -13.939 1.00 97.31 172 ALA A N 1
ATOM 1377 C CA . ALA A 1 172 ? -4.379 -3.999 -12.815 1.00 97.31 172 ALA A CA 1
ATOM 1378 C C . ALA A 1 172 ? -4.712 -2.514 -13.029 1.00 97.31 172 ALA A C 1
ATOM 1380 O O . ALA A 1 172 ? -5.164 -1.838 -12.111 1.00 97.31 172 ALA A O 1
ATOM 1381 N N . PHE A 1 173 ? -4.527 -2.011 -14.250 1.00 96.06 173 PHE A N 1
ATOM 1382 C CA . PHE A 1 173 ? -4.868 -0.643 -14.630 1.00 96.06 173 PHE A CA 1
ATOM 1383 C C . PHE A 1 173 ? -6.363 -0.360 -14.438 1.00 96.06 173 PHE A C 1
ATOM 1385 O O . PHE A 1 173 ? -6.705 0.665 -13.853 1.00 96.06 173 PHE A O 1
ATOM 1392 N N . ASP A 1 174 ? -7.237 -1.275 -14.864 1.00 96.19 174 ASP A N 1
ATOM 1393 C CA . ASP A 1 174 ? -8.687 -1.128 -14.709 1.00 96.19 174 ASP A CA 1
ATOM 1394 C C . ASP A 1 174 ? -9.094 -1.115 -13.226 1.00 96.19 174 ASP A C 1
ATOM 1396 O O . ASP A 1 174 ? -9.824 -0.222 -12.787 1.00 96.19 174 ASP A O 1
ATOM 1400 N N . LEU A 1 175 ? -8.551 -2.041 -12.424 1.00 96.38 175 LEU A N 1
ATOM 1401 C CA . LEU A 1 175 ? -8.775 -2.101 -10.972 1.00 96.38 175 LEU A CA 1
ATOM 1402 C C . LEU A 1 175 ? -8.288 -0.839 -10.243 1.00 96.38 175 LEU A C 1
ATOM 1404 O O . LEU A 1 175 ? -8.917 -0.402 -9.283 1.00 96.38 175 LEU A O 1
ATOM 1408 N N . MET A 1 176 ? -7.220 -0.199 -10.731 1.00 96.31 176 MET A N 1
ATOM 1409 C CA . MET A 1 176 ? -6.717 1.064 -10.179 1.00 96.31 176 MET A CA 1
ATOM 1410 C C . MET A 1 176 ? -7.579 2.290 -10.548 1.00 96.31 176 MET A C 1
ATOM 1412 O O . MET A 1 176 ? -7.251 3.415 -10.165 1.00 96.31 176 MET A O 1
ATOM 1416 N N . THR A 1 177 ? -8.697 2.102 -11.264 1.00 95.50 177 THR A N 1
ATOM 1417 C CA . THR A 1 177 ? -9.621 3.173 -11.685 1.00 95.50 177 THR A CA 1
ATOM 1418 C C . THR A 1 177 ? -11.076 2.952 -11.235 1.00 95.50 177 THR A C 1
ATOM 1420 O O . THR A 1 177 ? -12.000 3.031 -12.045 1.00 95.50 177 THR A O 1
ATOM 1423 N N . PRO A 1 178 ? -11.349 2.751 -9.929 1.00 94.19 178 PRO A N 1
ATOM 1424 C CA . PRO A 1 178 ? -12.689 2.403 -9.432 1.00 94.19 178 PRO A CA 1
ATOM 1425 C C . PRO A 1 178 ? -13.770 3.478 -9.673 1.00 94.19 178 PRO A C 1
ATOM 1427 O O . PRO A 1 178 ? -14.963 3.191 -9.563 1.00 94.19 178 PRO A O 1
ATOM 1430 N N . GLY A 1 179 ? -13.375 4.715 -9.995 1.00 94.62 179 GLY A N 1
ATOM 1431 C CA . GLY A 1 179 ? -14.271 5.851 -10.205 1.00 94.62 179 GLY A CA 1
ATOM 1432 C C . GLY A 1 179 ? -14.789 6.473 -8.902 1.00 94.62 179 GLY A C 1
ATOM 1433 O O . GLY A 1 179 ? -14.901 5.822 -7.861 1.00 94.62 179 GLY A O 1
ATOM 1434 N N . PHE A 1 180 ? -15.140 7.762 -8.959 1.00 95.62 180 PHE A N 1
ATOM 1435 C CA . PHE A 1 180 ? -15.529 8.541 -7.777 1.00 95.62 180 PHE A CA 1
ATOM 1436 C C . PHE A 1 180 ? -16.728 7.943 -7.028 1.00 95.62 180 PHE A C 1
ATOM 1438 O O . PHE A 1 180 ? -16.678 7.785 -5.812 1.00 95.62 180 PHE A O 1
ATOM 1445 N N . SER A 1 181 ? -17.792 7.553 -7.738 1.00 96.50 181 SER A N 1
ATOM 1446 C CA . SER A 1 181 ? -19.011 7.027 -7.109 1.00 96.50 181 SER A CA 1
ATOM 1447 C C . SER A 1 181 ? -18.768 5.735 -6.326 1.00 96.50 181 SER A C 1
ATOM 1449 O O . SER A 1 181 ? -19.408 5.506 -5.299 1.00 96.50 181 SER A O 1
ATOM 1451 N N . LYS A 1 182 ? -17.835 4.889 -6.780 1.00 95.94 182 LYS A N 1
ATOM 1452 C CA . LYS A 1 182 ? -17.481 3.650 -6.080 1.00 95.94 182 LYS A CA 1
ATOM 1453 C C . LYS A 1 182 ? -16.689 3.945 -4.808 1.00 95.94 182 LYS A C 1
ATOM 1455 O O . LYS A 1 182 ? -17.051 3.413 -3.760 1.00 95.94 182 LYS A O 1
ATOM 1460 N N . ILE A 1 183 ? -15.699 4.843 -4.890 1.00 97.75 183 ILE A N 1
ATOM 1461 C CA . ILE A 1 183 ? -14.942 5.355 -3.734 1.00 97.75 183 ILE A CA 1
ATOM 1462 C C . ILE A 1 183 ? -15.894 5.956 -2.701 1.00 97.75 183 ILE A C 1
ATOM 1464 O O . ILE A 1 183 ? -15.917 5.527 -1.550 1.00 97.75 183 ILE A O 1
ATOM 1468 N N . GLN A 1 184 ? -16.747 6.888 -3.124 1.00 97.38 184 GLN A N 1
ATOM 1469 C CA . GLN A 1 184 ? -17.703 7.554 -2.248 1.00 97.38 184 GLN A CA 1
ATOM 1470 C C . GLN A 1 184 ? -18.629 6.559 -1.541 1.00 97.38 184 GLN A C 1
ATOM 1472 O O . GLN A 1 184 ? -18.823 6.663 -0.330 1.00 97.38 184 GLN A O 1
ATOM 1477 N N . ARG A 1 185 ? -19.197 5.591 -2.268 1.00 96.06 185 ARG A N 1
ATOM 1478 C CA . ARG A 1 185 ? -20.078 4.572 -1.683 1.00 96.06 185 ARG A CA 1
ATOM 1479 C C . ARG A 1 185 ? -19.347 3.727 -0.638 1.00 96.06 185 ARG A C 1
ATOM 1481 O O . ARG A 1 185 ? -19.841 3.625 0.481 1.00 96.06 185 ARG A O 1
ATOM 1488 N N . GLN A 1 186 ? -18.164 3.203 -0.968 1.00 95.06 186 GLN A N 1
ATOM 1489 C CA . GLN A 1 186 ? -17.358 2.417 -0.031 1.00 95.06 186 GLN A CA 1
ATOM 1490 C C . GLN A 1 186 ? -17.044 3.215 1.239 1.00 95.06 186 GLN A C 1
ATOM 1492 O O . GLN A 1 186 ? -17.244 2.705 2.338 1.00 95.06 186 GLN A O 1
ATOM 1497 N N . CYS A 1 187 ? -16.575 4.461 1.108 1.00 96.94 187 CYS A N 1
ATOM 1498 C CA . CYS A 1 187 ? -16.233 5.294 2.259 1.00 96.94 187 CYS A CA 1
ATOM 1499 C C . CYS A 1 187 ? -17.457 5.558 3.144 1.00 96.94 187 CYS A C 1
ATOM 1501 O O . CYS A 1 187 ? -17.371 5.380 4.355 1.00 96.94 187 CYS A O 1
ATOM 1503 N N . ASN A 1 188 ? -18.606 5.917 2.560 1.00 96.00 188 ASN A N 1
ATOM 1504 C CA . ASN A 1 188 ? -19.836 6.143 3.328 1.00 96.00 188 ASN A CA 1
ATOM 1505 C C . ASN A 1 188 ? -20.261 4.899 4.113 1.00 96.00 188 ASN A C 1
ATOM 1507 O O . ASN A 1 188 ? -20.600 4.986 5.292 1.00 96.00 188 ASN A O 1
ATOM 1511 N N . GLU A 1 189 ? -20.242 3.736 3.470 1.00 94.38 189 GLU A N 1
ATOM 1512 C CA . GLU A 1 189 ? -20.669 2.492 4.102 1.00 94.38 189 GLU A CA 1
ATOM 1513 C C . GLU A 1 189 ? -19.662 1.999 5.159 1.00 94.38 189 GLU A C 1
ATOM 1515 O O . GLU A 1 189 ? -20.076 1.585 6.243 1.00 94.38 189 GLU A O 1
ATOM 1520 N N . TYR A 1 190 ? -18.356 2.094 4.887 1.00 95.31 190 TYR A N 1
ATOM 1521 C CA . TYR A 1 190 ? -17.295 1.660 5.803 1.00 95.31 190 TYR A CA 1
ATOM 1522 C C . TYR A 1 190 ? -17.237 2.550 7.046 1.00 95.31 190 TYR A C 1
ATOM 1524 O O . TYR A 1 190 ? -17.270 2.058 8.174 1.00 95.31 190 TYR A O 1
ATOM 1532 N N . ILE A 1 191 ? -17.218 3.873 6.852 1.00 96.62 191 ILE A N 1
ATOM 1533 C CA . ILE A 1 191 ? -17.174 4.843 7.952 1.00 96.62 191 ILE A CA 1
ATOM 1534 C C . ILE A 1 191 ? -18.502 4.881 8.710 1.00 96.62 191 ILE A C 1
ATOM 1536 O O . ILE A 1 191 ? -18.502 4.953 9.940 1.00 96.62 191 ILE A O 1
ATOM 1540 N N . GLY A 1 192 ? -19.635 4.741 8.017 1.00 93.88 192 GLY A N 1
ATOM 1541 C CA . GLY A 1 192 ? -20.946 4.621 8.655 1.00 93.88 192 GLY A CA 1
ATOM 1542 C C . GLY A 1 192 ? -21.020 3.447 9.639 1.00 93.88 192 GLY A C 1
ATOM 1543 O O . GLY A 1 192 ? -21.653 3.557 10.692 1.00 93.88 192 GLY A O 1
ATOM 1544 N N . HIS A 1 193 ? -20.307 2.352 9.359 1.00 94.75 193 HIS A N 1
ATOM 1545 C CA . HIS A 1 193 ? -20.263 1.178 10.234 1.00 94.75 193 HIS A CA 1
ATOM 1546 C C . HIS A 1 193 ? -19.350 1.343 11.464 1.00 94.75 193 HIS A C 1
ATOM 1548 O O . HIS A 1 193 ? -19.490 0.600 12.435 1.00 94.75 193 HIS A O 1
ATOM 1554 N N . LEU A 1 194 ? -18.478 2.362 11.493 1.00 94.50 194 LEU A N 1
ATOM 1555 C CA . LEU A 1 194 ? -17.646 2.698 12.665 1.00 94.50 194 LEU A CA 1
ATOM 1556 C C . LEU A 1 194 ? -18.441 3.324 13.819 1.00 94.50 194 LEU A C 1
ATOM 1558 O O . LEU A 1 194 ? -17.932 3.403 14.940 1.00 94.50 194 LEU A O 1
ATOM 1562 N N . TYR A 1 195 ? -19.678 3.764 13.559 1.00 88.94 195 TYR A N 1
ATOM 1563 C CA . TYR A 1 195 ? -20.587 4.314 14.568 1.00 88.94 195 TYR A CA 1
ATOM 1564 C C . TYR A 1 195 ? -20.003 5.511 15.344 1.00 88.94 195 TYR A C 1
ATOM 1566 O O . TYR A 1 195 ? -20.140 5.639 16.562 1.00 88.94 195 TYR A O 1
ATOM 1574 N N . LEU A 1 196 ? -19.316 6.394 14.617 1.00 93.00 196 LEU A N 1
ATOM 1575 C CA . LEU A 1 196 ? -18.816 7.665 15.137 1.00 93.00 196 LEU A CA 1
ATOM 1576 C C . LEU A 1 196 ? -19.960 8.677 15.299 1.00 93.00 196 LEU A C 1
ATOM 1578 O O . LEU A 1 196 ? -21.049 8.501 14.751 1.00 93.00 196 LEU A O 1
ATOM 1582 N N . SER A 1 197 ? -19.710 9.775 16.022 1.00 94.56 197 SER A N 1
ATOM 1583 C CA . SER A 1 197 ? -20.671 10.884 16.056 1.00 94.56 197 SER A CA 1
ATOM 1584 C C . SER A 1 197 ? -20.913 11.427 14.638 1.00 94.56 197 SER A C 1
ATOM 1586 O O . SER A 1 197 ? -19.983 11.400 13.826 1.00 94.56 197 SER A O 1
ATOM 1588 N N . PRO A 1 198 ? -22.111 11.958 14.321 1.00 95.19 198 PRO A N 1
ATOM 1589 C CA . PRO A 1 198 ? -22.444 12.388 12.960 1.00 95.19 198 PRO A CA 1
ATOM 1590 C C . PRO A 1 198 ? -21.411 13.340 12.343 1.00 95.19 198 PRO A C 1
ATOM 1592 O O . PRO A 1 198 ? -20.971 13.128 11.216 1.00 95.19 198 PRO A O 1
ATOM 1595 N N . ALA A 1 199 ? -20.943 14.327 13.115 1.00 95.44 199 ALA A N 1
ATOM 1596 C CA . ALA A 1 199 ? -19.915 15.266 12.669 1.00 95.44 199 ALA A CA 1
ATOM 1597 C C . ALA A 1 199 ? -18.570 14.579 12.364 1.00 95.44 199 ALA A C 1
ATOM 1599 O O . ALA A 1 199 ? -17.972 14.839 11.322 1.00 95.44 199 ALA A O 1
ATOM 1600 N N . LYS A 1 200 ? -18.108 13.665 13.236 1.00 95.00 200 LYS A N 1
ATOM 1601 C CA . LYS A 1 200 ? -16.859 12.911 13.019 1.00 95.00 200 LYS A CA 1
ATOM 1602 C C . LYS A 1 200 ? -16.973 11.956 11.834 1.00 95.00 200 LYS A C 1
ATOM 1604 O O . LYS A 1 200 ? -16.034 11.852 11.054 1.00 95.00 200 LYS A O 1
ATOM 1609 N N . SER A 1 201 ? -18.116 11.287 11.693 1.00 96.31 201 SER A N 1
ATOM 1610 C CA . SER A 1 201 ? -18.394 10.373 10.584 1.00 96.31 201 SER A CA 1
ATOM 1611 C C . SER A 1 201 ? -18.353 11.099 9.237 1.00 96.31 201 SER A C 1
ATOM 1613 O O . SER A 1 201 ? -17.664 10.657 8.321 1.00 96.31 201 SER A O 1
ATOM 1615 N N . LEU A 1 202 ? -19.010 12.260 9.135 1.00 97.19 202 LEU A N 1
ATOM 1616 C CA . LEU A 1 202 ? -19.007 13.078 7.921 1.00 97.19 202 LEU A CA 1
ATOM 1617 C C . LEU A 1 202 ? -17.598 13.572 7.566 1.00 97.19 202 LEU A C 1
ATOM 1619 O O . LEU A 1 202 ? -17.161 13.418 6.427 1.00 97.19 202 LEU A O 1
ATOM 1623 N N . ALA A 1 203 ? -16.874 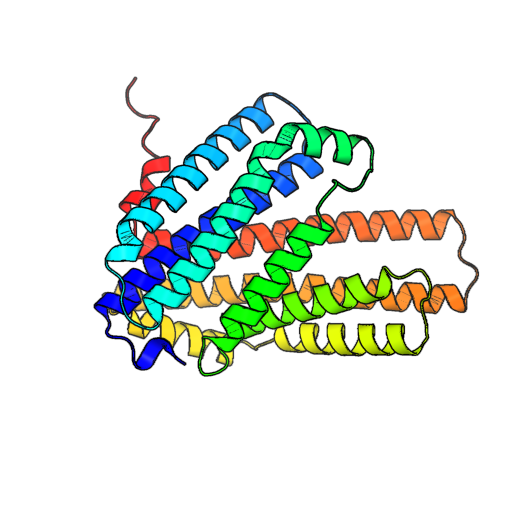14.126 8.543 1.00 97.19 203 ALA A N 1
ATOM 1624 C CA . ALA A 1 203 ? -15.516 14.623 8.333 1.00 97.19 203 ALA A CA 1
ATOM 1625 C C . ALA A 1 203 ? -14.564 13.506 7.876 1.00 97.19 203 ALA A C 1
ATOM 1627 O O . ALA A 1 203 ? -13.861 13.664 6.879 1.00 97.19 203 ALA A O 1
ATOM 1628 N N . LEU A 1 204 ? -14.591 12.355 8.557 1.00 97.69 204 LEU A N 1
ATOM 1629 C CA . LEU A 1 204 ? -13.747 11.214 8.212 1.00 97.69 204 LEU A CA 1
ATOM 1630 C C . LEU A 1 204 ? -14.123 10.611 6.853 1.00 97.69 204 LEU A C 1
ATOM 1632 O O . LEU A 1 204 ? -13.236 10.238 6.095 1.00 97.69 204 LEU A O 1
ATOM 1636 N N . THR A 1 205 ? -15.412 10.561 6.509 1.00 98.25 205 THR A N 1
ATOM 1637 C CA . THR A 1 205 ? -15.863 10.099 5.187 1.00 98.25 205 THR A CA 1
ATOM 1638 C C . THR A 1 205 ? -15.296 10.978 4.078 1.00 98.25 205 THR A C 1
ATOM 1640 O O . THR A 1 205 ? -14.705 10.459 3.135 1.00 98.25 205 THR A O 1
ATOM 1643 N N . ASN A 1 206 ? -15.419 12.302 4.205 1.00 97.94 206 ASN A N 1
ATOM 1644 C CA . ASN A 1 206 ? -14.887 13.239 3.215 1.00 97.94 206 ASN A CA 1
ATOM 1645 C C . ASN A 1 206 ? -13.366 13.111 3.078 1.00 97.94 206 ASN A C 1
ATOM 1647 O O . ASN A 1 206 ? -12.857 13.059 1.960 1.00 97.94 206 ASN A O 1
ATOM 1651 N N . GLN A 1 207 ? -12.654 12.997 4.204 1.00 98.25 207 GLN A N 1
ATOM 1652 C CA . GLN A 1 207 ? -11.205 12.813 4.193 1.00 98.25 207 GLN A CA 1
ATOM 1653 C C . GLN A 1 207 ? -10.813 11.499 3.506 1.00 98.25 207 GLN A C 1
ATOM 1655 O O . GLN A 1 207 ? -9.949 11.493 2.635 1.00 98.25 207 GLN A O 1
ATOM 1660 N N . GLN A 1 208 ? -11.491 10.394 3.820 1.00 97.94 208 GLN A N 1
ATOM 1661 C CA . GLN A 1 208 ? -11.181 9.095 3.225 1.00 97.94 208 GLN A CA 1
ATOM 1662 C C . GLN A 1 208 ? -11.501 9.043 1.728 1.00 97.94 208 GLN A C 1
ATOM 1664 O O . GLN A 1 208 ? -10.765 8.400 0.990 1.00 97.94 208 GLN A O 1
ATOM 1669 N N . ILE A 1 209 ? -12.514 9.762 1.235 1.00 98.31 209 ILE A N 1
ATOM 1670 C CA . ILE A 1 209 ? -12.754 9.876 -0.215 1.00 98.31 209 ILE A CA 1
ATOM 1671 C C . ILE A 1 209 ? -11.532 10.475 -0.924 1.00 98.31 209 ILE A C 1
ATOM 1673 O O . ILE A 1 209 ? -11.112 9.963 -1.966 1.00 98.31 209 ILE A O 1
ATOM 1677 N N . VAL A 1 210 ? -10.944 11.531 -0.356 1.00 98.31 210 VAL A N 1
ATOM 1678 C CA . VAL A 1 210 ? -9.722 12.155 -0.887 1.00 98.31 210 VAL A CA 1
ATOM 1679 C C . VAL A 1 210 ? -8.537 11.196 -0.774 1.00 98.31 210 VAL A C 1
ATOM 1681 O O . VAL A 1 210 ? -7.834 10.973 -1.760 1.00 98.31 210 VAL A O 1
ATOM 1684 N N . ASP A 1 211 ? -8.350 10.577 0.391 1.00 98.25 211 ASP A N 1
ATOM 1685 C CA . ASP A 1 211 ? -7.228 9.676 0.658 1.00 98.25 211 ASP A CA 1
ATOM 1686 C C . ASP A 1 211 ? -7.234 8.453 -0.279 1.00 98.25 211 ASP A C 1
ATOM 1688 O O . ASP A 1 211 ? -6.215 8.144 -0.899 1.00 98.25 211 ASP A O 1
ATOM 1692 N N . TYR A 1 212 ? -8.387 7.797 -0.464 1.00 98.12 212 TYR A N 1
ATOM 1693 C CA . TYR A 1 212 ? -8.538 6.693 -1.419 1.00 98.12 212 TYR A CA 1
ATOM 1694 C C . TYR A 1 212 ? -8.317 7.156 -2.860 1.00 98.12 212 TYR A C 1
ATOM 1696 O O . TYR A 1 212 ? -7.648 6.463 -3.623 1.00 98.12 212 TYR A O 1
ATOM 1704 N N . SER A 1 213 ? -8.825 8.330 -3.245 1.00 98.00 213 SER A N 1
ATOM 1705 C CA . SER A 1 213 ? -8.604 8.866 -4.597 1.00 98.00 213 SER A CA 1
ATOM 1706 C C . SER A 1 213 ? -7.113 9.078 -4.883 1.00 98.00 213 SER A C 1
ATOM 1708 O O . SER A 1 213 ? -6.639 8.752 -5.972 1.00 98.00 213 SER A O 1
ATOM 1710 N N . ASN A 1 214 ? -6.355 9.564 -3.897 1.00 98.06 214 ASN A N 1
ATOM 1711 C CA . ASN A 1 214 ? -4.908 9.738 -4.008 1.00 98.06 214 ASN A CA 1
ATOM 1712 C C . ASN A 1 214 ? -4.166 8.397 -4.079 1.00 98.06 214 ASN A C 1
ATOM 1714 O O . ASN A 1 214 ? -3.296 8.238 -4.937 1.00 98.06 214 ASN A O 1
ATOM 1718 N N . MET A 1 215 ? -4.540 7.436 -3.229 1.00 97.62 215 MET A N 1
ATOM 1719 C CA . MET A 1 215 ? -3.986 6.077 -3.218 1.00 97.62 215 MET A CA 1
ATOM 1720 C C . MET A 1 215 ? -4.173 5.385 -4.577 1.00 97.62 215 MET A C 1
ATOM 1722 O O . MET A 1 215 ? -3.205 4.939 -5.193 1.00 97.62 215 MET A O 1
ATOM 1726 N N . PHE A 1 216 ? -5.401 5.376 -5.102 1.00 97.94 216 PHE A N 1
ATOM 1727 C CA . PHE A 1 216 ? -5.705 4.795 -6.411 1.00 97.94 216 PHE A CA 1
ATOM 1728 C C . PHE A 1 216 ? -5.019 5.543 -7.559 1.00 97.94 216 PHE A C 1
ATOM 1730 O O . PHE A 1 216 ? -4.506 4.914 -8.478 1.00 97.94 216 PHE A O 1
ATOM 1737 N N . SER A 1 217 ? -4.926 6.875 -7.497 1.00 97.75 217 SER A N 1
ATOM 1738 C CA . SER A 1 217 ? -4.193 7.673 -8.492 1.00 97.75 217 SER A CA 1
ATOM 1739 C C . SER A 1 217 ? -2.696 7.336 -8.535 1.00 97.75 217 SER A C 1
ATOM 1741 O O . SER A 1 217 ? -2.097 7.293 -9.614 1.00 97.75 217 SER A O 1
ATOM 1743 N N . ALA A 1 218 ? -2.078 7.065 -7.382 1.00 97.38 218 ALA A N 1
ATOM 1744 C CA . ALA A 1 218 ? -0.690 6.617 -7.313 1.00 97.38 218 ALA A CA 1
ATOM 1745 C C . ALA A 1 218 ? -0.523 5.198 -7.893 1.00 97.38 218 ALA A C 1
ATOM 1747 O O . ALA A 1 218 ? 0.351 4.986 -8.736 1.00 97.38 218 ALA A O 1
ATOM 1748 N N . GLY A 1 219 ? -1.408 4.259 -7.537 1.00 97.12 219 GLY A N 1
ATOM 1749 C CA . GLY A 1 219 ? -1.427 2.903 -8.106 1.00 97.12 219 GLY A CA 1
ATOM 1750 C C . GLY A 1 219 ? -1.654 2.889 -9.621 1.00 97.12 219 GLY A C 1
ATOM 1751 O O . GLY A 1 219 ? -0.974 2.181 -10.364 1.00 97.12 219 GLY A O 1
ATOM 1752 N N . PHE A 1 220 ? -2.539 3.755 -10.109 1.00 97.44 220 PHE A N 1
ATOM 1753 C CA . PHE A 1 220 ? -2.771 3.972 -11.533 1.00 97.44 220 PHE A CA 1
ATOM 1754 C C . PHE A 1 220 ? -1.517 4.470 -12.258 1.00 97.44 220 PHE A C 1
ATOM 1756 O O . PHE A 1 220 ? -1.205 4.008 -13.359 1.00 97.44 220 PHE A O 1
ATOM 1763 N N . ALA A 1 221 ? -0.777 5.404 -11.653 1.00 97.75 221 ALA A N 1
ATOM 1764 C CA . ALA A 1 221 ? 0.468 5.904 -12.225 1.00 97.75 221 ALA A CA 1
ATOM 1765 C C . ALA A 1 221 ? 1.515 4.786 -12.365 1.00 97.75 221 ALA A C 1
ATOM 1767 O O . ALA A 1 221 ? 2.186 4.727 -13.398 1.00 97.75 221 ALA A O 1
ATOM 1768 N N . LEU A 1 222 ? 1.596 3.872 -11.391 1.00 96.44 222 LEU A N 1
ATOM 1769 C CA . LEU A 1 222 ? 2.462 2.693 -11.457 1.00 96.44 222 LEU A CA 1
ATOM 1770 C C . LEU A 1 222 ? 2.053 1.740 -12.589 1.00 96.44 222 LEU A C 1
ATOM 1772 O O . LEU A 1 222 ? 2.873 1.410 -13.445 1.00 96.44 222 LEU A O 1
ATOM 1776 N N . ALA A 1 223 ? 0.774 1.360 -12.667 1.00 96.19 223 ALA A N 1
ATOM 1777 C CA . ALA A 1 223 ? 0.279 0.499 -13.744 1.00 96.19 223 ALA A CA 1
ATOM 1778 C C . ALA A 1 223 ? 0.521 1.128 -15.131 1.00 96.19 223 ALA A C 1
ATOM 1780 O O . ALA A 1 223 ? 0.904 0.452 -16.089 1.00 96.19 223 ALA A O 1
ATOM 1781 N N . ARG A 1 224 ? 0.353 2.452 -15.247 1.00 96.12 224 ARG A N 1
ATOM 1782 C CA . ARG A 1 224 ? 0.653 3.203 -16.472 1.00 96.12 224 ARG A CA 1
ATOM 1783 C C . ARG A 1 224 ? 2.144 3.190 -16.814 1.00 96.12 224 ARG A C 1
ATOM 1785 O O . ARG A 1 224 ? 2.464 3.081 -17.997 1.00 96.12 224 ARG A O 1
ATOM 1792 N N . LEU A 1 225 ? 3.036 3.294 -15.827 1.00 95.44 225 LEU A N 1
ATOM 1793 C CA . LEU A 1 225 ? 4.482 3.207 -16.045 1.00 95.44 225 LEU A CA 1
ATOM 1794 C C . LEU A 1 225 ? 4.851 1.862 -16.684 1.00 95.44 225 LEU A C 1
ATOM 1796 O O . LEU A 1 225 ? 5.519 1.852 -17.714 1.00 95.44 225 LEU A O 1
ATOM 1800 N N . TYR A 1 226 ? 4.322 0.749 -16.168 1.00 93.62 226 TYR A N 1
ATOM 1801 C CA . TYR A 1 226 ? 4.551 -0.577 -16.755 1.00 93.62 226 TYR A CA 1
ATOM 1802 C C . TYR A 1 226 ? 4.036 -0.705 -18.195 1.00 93.62 226 TYR A C 1
ATOM 1804 O O . TYR A 1 226 ? 4.693 -1.330 -19.027 1.00 93.62 226 TYR A O 1
ATOM 1812 N N . ARG A 1 227 ? 2.906 -0.069 -18.541 1.00 92.25 227 ARG A N 1
ATOM 1813 C CA . ARG A 1 227 ? 2.435 -0.018 -19.942 1.00 92.25 227 ARG A CA 1
ATOM 1814 C C . ARG A 1 227 ? 3.404 0.736 -20.854 1.00 92.25 227 ARG A C 1
ATOM 1816 O O . ARG A 1 227 ? 3.580 0.332 -21.999 1.00 92.25 227 ARG A O 1
ATOM 1823 N N . ILE A 1 228 ? 4.003 1.824 -20.364 1.00 92.12 228 ILE A N 1
ATOM 1824 C CA . ILE A 1 228 ? 5.000 2.602 -21.117 1.00 92.12 228 ILE A CA 1
ATOM 1825 C C . ILE A 1 228 ? 6.265 1.769 -21.326 1.00 92.12 228 ILE A C 1
ATOM 1827 O O . ILE A 1 228 ? 6.742 1.693 -22.453 1.00 92.12 228 ILE A O 1
ATOM 1831 N N . ILE A 1 229 ? 6.766 1.119 -20.270 1.00 89.94 229 ILE A N 1
ATOM 1832 C CA . ILE A 1 229 ? 7.955 0.257 -20.341 1.00 89.94 229 ILE A CA 1
ATOM 1833 C C . ILE A 1 229 ? 7.745 -0.849 -21.376 1.00 89.94 229 ILE A C 1
ATOM 1835 O O . ILE A 1 229 ? 8.561 -0.990 -22.280 1.00 89.94 229 ILE A O 1
ATOM 1839 N N . MET A 1 230 ? 6.622 -1.570 -21.303 1.00 87.00 230 MET A N 1
ATOM 1840 C CA . MET A 1 230 ? 6.333 -2.650 -22.249 1.00 87.00 230 MET A CA 1
ATOM 1841 C C . MET A 1 230 ? 6.263 -2.152 -23.690 1.00 87.00 230 MET A C 1
ATOM 1843 O O . MET A 1 230 ? 6.813 -2.793 -24.573 1.00 87.00 230 MET A O 1
ATOM 1847 N N . LYS A 1 231 ? 5.629 -0.999 -23.937 1.00 87.00 231 LYS A N 1
ATOM 1848 C CA . LYS A 1 231 ? 5.580 -0.429 -25.286 1.00 87.00 231 LYS A CA 1
ATOM 1849 C C . LYS A 1 231 ? 6.985 -0.148 -25.827 1.00 87.00 231 LYS A C 1
ATOM 1851 O O . LYS A 1 231 ? 7.266 -0.474 -26.969 1.00 87.00 231 LYS A O 1
ATOM 1856 N N . VAL A 1 232 ? 7.867 0.421 -25.007 1.00 85.31 232 VAL A N 1
ATOM 1857 C CA . VAL A 1 232 ? 9.238 0.731 -25.435 1.00 85.31 232 VAL A CA 1
ATOM 1858 C C . VAL A 1 232 ? 10.051 -0.530 -25.712 1.00 85.31 232 VAL A C 1
ATOM 1860 O O . VAL A 1 232 ? 10.816 -0.541 -26.670 1.00 85.31 232 VAL A O 1
ATOM 1863 N N . VAL A 1 233 ? 9.865 -1.597 -24.929 1.00 82.50 233 VAL A N 1
ATOM 1864 C CA . VAL A 1 233 ? 10.486 -2.904 -25.213 1.00 82.50 233 VAL A CA 1
ATOM 1865 C C . VAL A 1 233 ? 10.058 -3.428 -26.590 1.00 82.50 233 VAL A C 1
ATOM 1867 O O . VAL A 1 233 ? 10.882 -3.950 -27.327 1.00 82.50 233 VAL A O 1
ATOM 1870 N N . GLU A 1 234 ? 8.796 -3.241 -26.978 1.00 82.69 234 GLU A N 1
ATOM 1871 C CA . GLU A 1 234 ? 8.309 -3.653 -28.304 1.00 82.69 234 GLU A CA 1
ATOM 1872 C C . GLU A 1 234 ? 8.841 -2.769 -29.428 1.00 82.69 234 GLU A C 1
ATOM 1874 O O . GLU A 1 234 ? 9.231 -3.275 -30.478 1.00 82.69 234 GLU A O 1
ATOM 1879 N N . ASP A 1 235 ? 8.901 -1.456 -29.201 1.00 83.62 235 ASP A N 1
ATOM 1880 C CA . ASP A 1 235 ? 9.466 -0.522 -30.171 1.00 83.62 235 ASP A CA 1
ATOM 1881 C C . ASP A 1 235 ? 10.960 -0.855 -30.416 1.00 83.62 235 ASP A C 1
ATOM 1883 O O . ASP A 1 235 ? 11.414 -0.824 -31.559 1.00 83.62 235 ASP A O 1
ATOM 1887 N N . GLN A 1 236 ? 11.707 -1.275 -29.382 1.00 79.12 236 GLN A N 1
ATOM 1888 C CA . GLN A 1 236 ? 13.106 -1.729 -29.484 1.00 79.12 236 GLN A CA 1
ATOM 1889 C C . GLN A 1 236 ? 13.302 -3.002 -30.315 1.00 79.12 236 GLN A C 1
ATOM 1891 O O . GLN A 1 236 ? 14.338 -3.133 -30.964 1.00 79.12 236 GLN A O 1
ATOM 1896 N N . ASP A 1 237 ? 12.331 -3.918 -30.340 1.00 77.50 237 ASP A N 1
ATOM 1897 C CA . ASP A 1 237 ? 12.403 -5.102 -31.209 1.00 77.50 237 ASP A CA 1
ATOM 1898 C C . ASP A 1 237 ? 12.300 -4.718 -32.700 1.00 77.50 237 ASP A C 1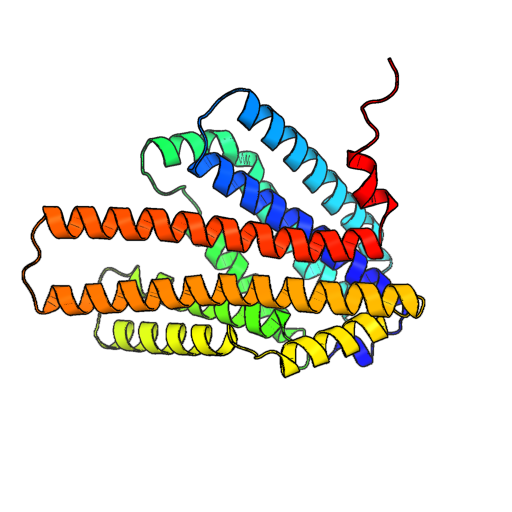
ATOM 1900 O O . ASP A 1 237 ? 12.740 -5.466 -33.576 1.00 77.50 237 ASP A O 1
ATOM 1904 N N . SER A 1 238 ? 11.721 -3.549 -32.999 1.00 77.62 238 SER A N 1
ATOM 1905 C CA . SER A 1 238 ? 11.458 -3.072 -34.363 1.00 77.62 238 SER A CA 1
ATOM 1906 C C . SER A 1 238 ? 12.367 -1.931 -34.836 1.00 77.62 238 SER A C 1
ATOM 1908 O O . SER A 1 238 ? 12.500 -1.715 -36.042 1.00 77.62 238 SER A O 1
ATOM 1910 N N . GLU A 1 239 ? 13.019 -1.217 -33.915 1.00 79.94 239 GLU A N 1
ATOM 1911 C CA . GLU A 1 239 ? 13.824 -0.027 -34.194 1.00 79.94 239 GLU A CA 1
ATOM 1912 C C . GLU A 1 239 ? 15.230 -0.126 -33.584 1.00 79.94 239 GLU A C 1
ATOM 1914 O O . GLU A 1 239 ? 15.421 -0.582 -32.459 1.00 79.94 239 GLU A O 1
ATOM 1919 N N . ALA A 1 240 ? 16.243 0.374 -34.298 1.00 78.69 240 ALA A N 1
ATOM 1920 C CA . ALA A 1 240 ? 17.601 0.458 -33.766 1.00 78.69 240 ALA A CA 1
ATOM 1921 C C . ALA A 1 240 ? 17.740 1.667 -32.824 1.00 78.69 240 ALA A C 1
ATOM 1923 O O . ALA A 1 240 ? 17.827 2.814 -33.266 1.00 78.69 240 ALA A O 1
ATOM 1924 N N . TRP A 1 241 ? 17.801 1.413 -31.517 1.00 84.56 24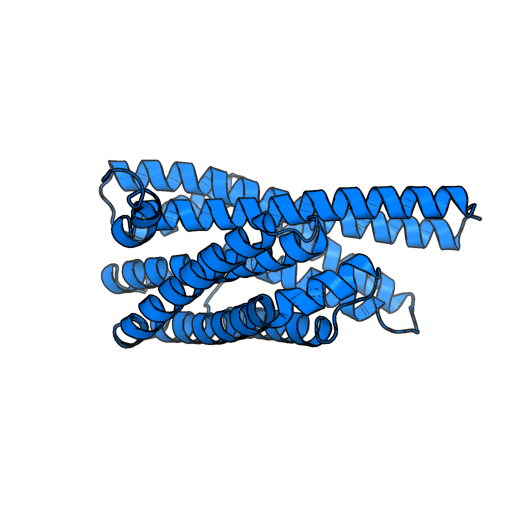1 TRP A N 1
ATOM 1925 C CA . TRP A 1 241 ? 18.016 2.456 -30.513 1.00 84.56 241 TRP A CA 1
ATOM 1926 C C . TRP A 1 241 ? 19.501 2.786 -30.350 1.00 84.56 241 TRP A C 1
ATOM 1928 O O . TRP A 1 241 ? 20.353 1.904 -30.241 1.00 84.56 241 TRP A O 1
ATOM 1938 N N . THR A 1 242 ? 19.829 4.077 -30.266 1.00 87.31 242 THR A N 1
ATOM 1939 C CA . THR A 1 242 ? 21.181 4.496 -29.879 1.00 87.31 242 THR A CA 1
ATOM 1940 C C . THR A 1 242 ? 21.398 4.272 -28.381 1.00 87.31 242 THR A C 1
ATOM 1942 O O . THR A 1 242 ? 20.473 4.399 -27.575 1.00 87.31 242 THR A O 1
ATOM 1945 N N . GLN A 1 243 ? 22.646 4.024 -27.972 1.00 86.94 243 GLN A N 1
ATOM 1946 C CA . GLN A 1 243 ? 22.999 3.917 -26.548 1.00 86.94 243 GLN A CA 1
ATOM 1947 C C . GLN A 1 243 ? 22.599 5.170 -25.750 1.00 86.94 243 GLN A C 1
ATOM 1949 O O . GLN A 1 243 ? 22.164 5.070 -24.606 1.00 86.94 243 GLN A O 1
ATOM 1954 N N . SER A 1 244 ? 22.694 6.356 -26.361 1.00 89.38 244 SER A N 1
ATOM 1955 C CA . SER A 1 244 ? 22.290 7.614 -25.727 1.00 89.38 244 SER A CA 1
ATOM 1956 C C . SER A 1 244 ? 20.774 7.729 -25.533 1.00 89.38 244 SER A C 1
ATOM 1958 O O . SER A 1 244 ? 20.338 8.264 -24.513 1.00 89.38 244 SER A O 1
ATOM 1960 N N . ALA A 1 245 ? 19.968 7.216 -26.470 1.00 87.69 245 ALA A N 1
ATOM 1961 C CA . ALA A 1 245 ? 18.515 7.160 -26.330 1.00 87.69 245 ALA A CA 1
ATOM 1962 C C . ALA A 1 245 ? 18.100 6.172 -25.231 1.00 87.69 245 ALA A C 1
ATOM 1964 O O . ALA A 1 245 ? 17.267 6.514 -24.393 1.00 87.69 245 ALA A O 1
ATOM 1965 N N . LEU A 1 246 ? 18.737 4.996 -25.182 1.00 86.88 246 LEU A N 1
ATOM 1966 C CA . LEU A 1 246 ? 18.497 3.997 -24.140 1.00 86.88 246 LEU A CA 1
ATOM 1967 C C . LEU A 1 246 ? 18.835 4.539 -22.744 1.00 86.88 246 LEU A C 1
ATOM 1969 O O . LEU A 1 246 ? 18.005 4.458 -21.842 1.00 86.88 246 LEU A O 1
ATOM 1973 N N . ALA A 1 247 ? 20.008 5.157 -22.581 1.00 89.38 247 ALA A N 1
ATOM 1974 C CA . ALA A 1 247 ? 20.428 5.731 -21.304 1.00 89.38 247 ALA A CA 1
ATOM 1975 C C . ALA A 1 247 ? 19.488 6.855 -20.833 1.00 89.38 247 ALA A C 1
ATOM 1977 O O . ALA A 1 247 ? 19.163 6.945 -19.649 1.00 89.38 247 ALA A O 1
ATOM 1978 N N . ARG A 1 248 ? 19.008 7.701 -21.758 1.00 90.69 248 ARG A N 1
ATOM 1979 C CA . ARG A 1 248 ? 18.018 8.741 -21.439 1.00 90.69 248 ARG A CA 1
ATOM 1980 C C . ARG A 1 248 ? 16.694 8.130 -20.993 1.00 90.69 248 ARG A C 1
ATOM 1982 O O . ARG A 1 248 ? 16.144 8.564 -19.990 1.00 90.69 248 ARG A O 1
ATOM 1989 N N . PHE A 1 249 ? 16.210 7.113 -21.701 1.00 90.06 249 PHE A N 1
ATOM 1990 C CA . PHE A 1 249 ? 14.976 6.428 -21.334 1.00 90.06 249 PHE A CA 1
ATOM 1991 C C . PHE A 1 249 ? 15.075 5.755 -19.961 1.00 90.06 249 PHE A C 1
ATOM 1993 O O . PHE A 1 249 ? 14.185 5.931 -19.135 1.00 90.06 249 PHE A O 1
ATOM 2000 N N . GLN A 1 250 ? 16.170 5.041 -19.686 1.00 90.31 250 GLN A N 1
ATOM 2001 C CA . GLN A 1 250 ? 16.415 4.426 -18.379 1.00 90.31 250 GLN A CA 1
ATOM 2002 C C . GLN A 1 250 ? 16.397 5.472 -17.262 1.00 90.31 250 GLN A C 1
ATOM 2004 O O . GLN A 1 250 ? 15.706 5.285 -16.265 1.00 90.31 250 GLN A O 1
ATOM 2009 N N . LYS A 1 251 ? 17.080 6.606 -17.457 1.00 92.69 251 LYS A N 1
ATOM 2010 C CA . LYS A 1 251 ? 17.060 7.719 -16.502 1.00 92.69 251 LYS A CA 1
ATOM 2011 C C . LYS A 1 251 ? 15.640 8.255 -16.272 1.00 92.69 251 LYS A C 1
ATOM 2013 O O . LYS A 1 251 ? 15.219 8.362 -15.122 1.00 92.69 251 LYS A O 1
ATOM 2018 N N . ASP A 1 252 ? 14.896 8.533 -17.342 1.00 93.44 252 ASP A N 1
ATOM 2019 C CA . ASP A 1 252 ? 13.523 9.047 -17.261 1.00 93.44 252 ASP A CA 1
ATOM 2020 C C . ASP A 1 252 ? 12.584 8.068 -16.533 1.00 93.44 252 ASP A C 1
ATOM 2022 O O . ASP A 1 252 ? 11.714 8.487 -15.765 1.00 93.44 252 ASP A O 1
ATOM 2026 N N . ILE A 1 253 ? 12.738 6.761 -16.769 1.00 94.06 253 ILE A N 1
ATOM 2027 C CA . ILE A 1 253 ? 11.959 5.722 -16.088 1.00 94.06 253 ILE A CA 1
ATOM 2028 C C . ILE A 1 253 ? 12.328 5.645 -14.610 1.00 94.06 253 ILE A C 1
ATOM 2030 O O . ILE A 1 253 ? 11.415 5.616 -13.787 1.00 94.06 253 ILE A O 1
ATOM 2034 N N . THR A 1 254 ? 13.614 5.673 -14.258 1.00 91.38 254 THR A N 1
ATOM 2035 C CA . THR A 1 254 ? 14.061 5.662 -12.858 1.00 91.38 254 THR A CA 1
ATOM 2036 C C . THR A 1 254 ? 13.520 6.867 -12.090 1.00 91.38 254 THR A C 1
ATOM 2038 O O . THR A 1 254 ? 12.914 6.700 -11.034 1.00 91.38 254 THR A O 1
ATOM 2041 N N . GLU A 1 255 ? 13.639 8.079 -12.639 1.00 93.62 255 GLU A N 1
ATOM 2042 C CA . GLU A 1 255 ? 13.121 9.296 -11.998 1.00 93.62 255 GLU A CA 1
ATOM 2043 C C . GLU A 1 255 ? 11.598 9.234 -11.792 1.00 93.62 255 GLU A C 1
ATOM 2045 O O . GLU A 1 255 ? 11.088 9.559 -10.715 1.00 93.62 255 GLU A O 1
ATOM 2050 N N . ARG A 1 256 ? 10.856 8.764 -12.804 1.00 95.38 256 ARG A N 1
ATOM 2051 C CA . ARG A 1 256 ? 9.399 8.580 -12.706 1.00 95.38 256 ARG A CA 1
ATOM 2052 C C . ARG A 1 256 ? 9.019 7.495 -11.707 1.00 95.38 256 ARG A C 1
ATOM 2054 O O . ARG A 1 256 ? 8.059 7.690 -10.965 1.00 95.38 256 ARG A O 1
ATOM 2061 N N . SER A 1 257 ? 9.743 6.379 -11.697 1.00 94.38 257 SER A N 1
ATOM 2062 C CA . SER A 1 257 ? 9.528 5.268 -10.770 1.00 94.38 257 SER A CA 1
ATOM 2063 C C . SER A 1 257 ? 9.687 5.741 -9.328 1.00 94.38 257 SER A C 1
ATOM 2065 O O . SER A 1 257 ? 8.764 5.578 -8.534 1.00 94.38 257 SER A O 1
ATOM 2067 N N . ASN A 1 258 ? 10.775 6.456 -9.027 1.00 94.56 258 ASN A N 1
ATOM 2068 C CA . ASN A 1 258 ? 11.039 7.008 -7.698 1.00 94.56 258 ASN A CA 1
ATOM 2069 C C . ASN A 1 258 ? 9.929 7.975 -7.260 1.00 94.56 258 ASN A C 1
ATOM 2071 O O . ASN A 1 258 ? 9.404 7.872 -6.153 1.00 94.56 258 ASN A O 1
ATOM 2075 N N . ALA A 1 259 ? 9.497 8.879 -8.148 1.00 96.50 259 ALA A N 1
ATOM 2076 C CA . ALA A 1 259 ? 8.399 9.799 -7.851 1.00 96.50 259 ALA A CA 1
ATOM 2077 C C . ALA A 1 259 ? 7.061 9.073 -7.602 1.00 96.50 259 ALA A C 1
ATOM 2079 O O . ALA A 1 259 ? 6.279 9.479 -6.738 1.00 96.50 259 ALA A O 1
ATOM 2080 N N . ILE A 1 260 ? 6.778 8.001 -8.348 1.00 97.12 260 ILE A N 1
ATOM 2081 C CA . ILE A 1 260 ? 5.581 7.173 -8.158 1.00 97.12 260 ILE A CA 1
ATOM 2082 C C . ILE A 1 260 ? 5.659 6.407 -6.834 1.00 97.12 260 ILE A C 1
ATOM 2084 O O . ILE A 1 260 ? 4.683 6.425 -6.085 1.00 97.12 260 ILE A O 1
ATOM 2088 N N . GLN A 1 261 ? 6.803 5.799 -6.515 1.00 96.12 261 GLN A N 1
ATOM 2089 C CA . GLN A 1 261 ? 7.047 5.090 -5.257 1.00 96.12 261 GLN A CA 1
ATOM 2090 C C . GLN A 1 261 ? 6.821 6.017 -4.053 1.00 96.12 261 GLN A C 1
ATOM 2092 O O . GLN A 1 261 ? 6.067 5.664 -3.147 1.00 96.12 261 GLN A O 1
ATOM 2097 N N . THR A 1 262 ? 7.355 7.244 -4.087 1.00 97.31 262 THR A N 1
ATOM 2098 C CA . THR A 1 262 ? 7.122 8.244 -3.030 1.00 97.31 262 THR A CA 1
ATOM 2099 C C . THR A 1 262 ? 5.635 8.530 -2.863 1.00 97.31 262 THR A C 1
ATOM 2101 O O . THR A 1 262 ? 5.105 8.458 -1.756 1.00 97.31 262 THR A O 1
ATOM 2104 N N . ARG A 1 263 ? 4.918 8.780 -3.966 1.00 97.94 263 ARG A N 1
ATOM 2105 C CA . ARG A 1 263 ? 3.473 9.050 -3.922 1.00 97.94 263 ARG A CA 1
ATOM 2106 C C . ARG A 1 263 ? 2.665 7.862 -3.397 1.00 97.94 263 ARG A C 1
ATOM 2108 O O . ARG A 1 263 ? 1.684 8.077 -2.686 1.00 97.94 263 ARG A O 1
ATOM 2115 N N . LEU A 1 264 ? 3.043 6.630 -3.737 1.00 97.38 264 LEU A N 1
ATOM 2116 C CA . LEU A 1 264 ? 2.404 5.412 -3.228 1.00 97.38 264 LEU A CA 1
ATOM 2117 C C . LEU A 1 264 ? 2.554 5.309 -1.710 1.00 97.38 264 LEU A C 1
ATOM 2119 O O . LEU A 1 264 ? 1.553 5.145 -1.012 1.00 97.38 264 LEU A O 1
ATOM 2123 N N . ILE A 1 265 ? 3.778 5.470 -1.208 1.00 98.12 265 ILE A N 1
ATOM 2124 C CA . ILE A 1 265 ? 4.089 5.404 0.223 1.00 98.12 265 ILE A CA 1
ATOM 2125 C C . ILE A 1 265 ? 3.355 6.513 0.983 1.00 98.12 265 ILE A C 1
ATOM 2127 O O . ILE A 1 265 ? 2.673 6.251 1.974 1.00 98.12 265 ILE A O 1
ATOM 2131 N N . GLU A 1 266 ? 3.449 7.756 0.511 1.00 97.94 266 GLU A N 1
ATOM 2132 C CA . GLU A 1 266 ? 2.857 8.908 1.189 1.00 97.94 266 GLU A CA 1
ATOM 2133 C C . GLU A 1 266 ? 1.330 8.863 1.198 1.00 97.94 266 GLU A C 1
ATOM 2135 O O . GLU A 1 266 ? 0.724 9.075 2.247 1.00 97.94 266 GLU A O 1
ATOM 2140 N N . SER A 1 267 ? 0.691 8.549 0.067 1.00 97.94 267 SER A N 1
ATOM 2141 C CA . SER A 1 267 ? -0.775 8.476 -0.001 1.00 97.94 267 SER A CA 1
ATOM 2142 C C . SER A 1 267 ? -1.341 7.394 0.921 1.00 97.94 267 SER A C 1
ATOM 2144 O O . SER A 1 267 ? -2.336 7.633 1.609 1.00 97.94 267 SER A O 1
ATOM 2146 N N . ASN A 1 268 ? -0.678 6.240 1.007 1.00 98.19 268 ASN A N 1
ATOM 2147 C CA . ASN A 1 268 ? -1.081 5.173 1.913 1.00 98.19 268 ASN A CA 1
ATOM 2148 C C . ASN A 1 268 ? -0.827 5.511 3.389 1.00 98.19 268 ASN A C 1
ATOM 2150 O O . ASN A 1 268 ? -1.701 5.262 4.226 1.00 98.19 268 ASN A O 1
ATOM 2154 N N . LEU A 1 269 ? 0.315 6.129 3.717 1.00 97.62 269 LEU A N 1
ATOM 2155 C CA . LEU A 1 269 ? 0.586 6.622 5.071 1.00 97.62 269 LEU A CA 1
ATOM 2156 C C . LEU A 1 269 ? -0.439 7.666 5.505 1.00 97.62 269 LEU A C 1
ATOM 2158 O O . LEU A 1 269 ? -0.955 7.578 6.614 1.00 97.62 269 LEU A O 1
ATOM 2162 N N . VAL A 1 270 ? -0.752 8.643 4.651 1.00 97.50 270 VAL A N 1
ATOM 2163 C CA . VAL A 1 270 ? -1.745 9.687 4.947 1.00 97.50 270 VAL A CA 1
ATOM 2164 C C . VAL A 1 270 ? -3.118 9.064 5.187 1.00 97.50 270 VAL A C 1
ATOM 2166 O O . VAL A 1 270 ? -3.727 9.344 6.220 1.00 97.50 270 VAL A O 1
AT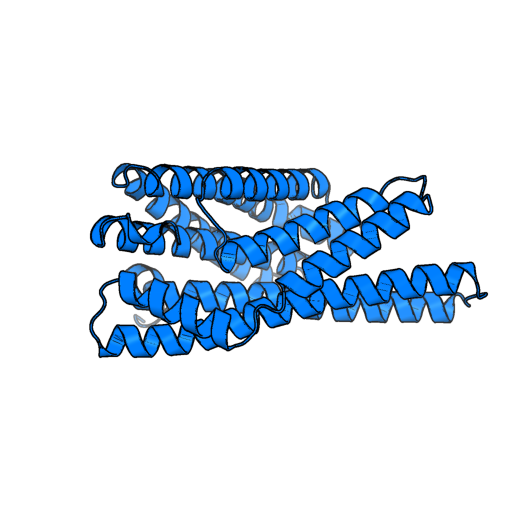OM 2169 N N . ARG A 1 271 ? -3.566 8.154 4.308 1.00 97.31 271 ARG A N 1
ATOM 2170 C CA . ARG A 1 271 ? -4.836 7.426 4.468 1.00 97.31 271 ARG A CA 1
ATOM 2171 C C . ARG A 1 271 ? -4.929 6.742 5.829 1.00 97.31 271 ARG A C 1
ATOM 2173 O O . ARG A 1 271 ? -5.932 6.896 6.531 1.00 97.31 271 ARG A O 1
ATOM 2180 N N . ALA A 1 272 ? -3.898 5.979 6.188 1.00 96.81 272 ALA A N 1
ATOM 2181 C CA . ALA A 1 272 ? -3.881 5.215 7.425 1.00 96.81 272 ALA A CA 1
ATOM 2182 C C . ALA A 1 272 ? -3.750 6.134 8.654 1.00 96.81 272 ALA A C 1
ATOM 2184 O O . ALA A 1 272 ? -4.502 5.988 9.613 1.00 96.81 272 ALA A O 1
ATOM 2185 N N . ASN A 1 273 ? -2.886 7.150 8.613 1.00 95.94 273 ASN A N 1
ATOM 2186 C CA . ASN A 1 273 ? -2.734 8.115 9.704 1.00 95.94 273 ASN A CA 1
ATOM 2187 C C . ASN A 1 273 ? -4.026 8.895 9.975 1.00 95.94 273 ASN A C 1
ATOM 2189 O O . ASN A 1 273 ? -4.411 9.028 11.132 1.00 95.94 273 ASN A O 1
ATOM 2193 N N . ASN A 1 274 ? -4.736 9.358 8.942 1.00 96.62 274 ASN A N 1
ATOM 2194 C CA . ASN A 1 274 ? -6.006 10.075 9.105 1.00 96.62 274 ASN A CA 1
ATOM 2195 C C . ASN A 1 274 ? -7.080 9.209 9.779 1.00 96.62 274 ASN A C 1
ATOM 2197 O O . ASN A 1 274 ? -7.794 9.682 10.667 1.00 96.62 274 ASN A O 1
ATOM 2201 N N . MET A 1 275 ? -7.158 7.925 9.415 1.00 96.44 275 MET A N 1
ATOM 2202 C CA . MET A 1 275 ? -7.993 6.952 10.125 1.00 96.44 275 MET A CA 1
ATOM 2203 C C . MET A 1 275 ? -7.534 6.786 11.586 1.00 96.44 275 MET A C 1
ATOM 2205 O O . MET A 1 275 ? -8.357 6.765 12.504 1.00 96.44 275 MET A O 1
ATOM 2209 N N . GLY A 1 276 ? -6.219 6.730 11.809 1.00 94.44 276 GLY A N 1
ATOM 2210 C CA . GLY A 1 276 ? -5.588 6.596 13.121 1.00 94.44 276 GLY A CA 1
ATOM 2211 C C . GLY A 1 276 ? -5.916 7.760 14.049 1.00 94.44 276 GLY A C 1
ATOM 2212 O O . GLY A 1 276 ? -6.400 7.535 15.152 1.00 94.44 276 GLY A O 1
ATOM 2213 N N . TYR A 1 277 ? -5.775 9.003 13.592 1.00 93.75 277 TYR A N 1
ATOM 2214 C CA . TYR A 1 277 ? -6.149 10.194 14.361 1.00 93.75 277 TYR A CA 1
ATOM 2215 C C . TYR A 1 277 ? -7.631 10.201 14.754 1.00 93.75 277 TYR A C 1
ATOM 2217 O O . TYR A 1 277 ? -7.988 10.632 15.851 1.00 93.75 277 TYR A O 1
ATOM 2225 N N . ALA A 1 278 ? -8.511 9.701 13.883 1.00 93.62 278 ALA A N 1
ATOM 2226 C CA . ALA A 1 278 ? -9.941 9.662 14.162 1.00 93.62 278 ALA A CA 1
ATOM 2227 C C . ALA A 1 278 ? -10.337 8.565 15.167 1.00 93.62 278 ALA A C 1
ATOM 2229 O O . ALA A 1 278 ? -11.289 8.747 15.937 1.00 93.62 278 ALA A O 1
ATOM 2230 N N . LEU A 1 279 ? -9.642 7.423 15.154 1.00 92.62 279 LEU A N 1
ATOM 2231 C CA . LEU A 1 279 ? -10.012 6.234 15.929 1.00 92.62 279 LEU A CA 1
ATOM 2232 C C . LEU A 1 279 ? -9.140 5.970 17.157 1.00 92.62 279 LEU A C 1
ATOM 2234 O O . LEU A 1 279 ? -9.600 5.288 18.076 1.00 92.62 279 LEU A O 1
ATOM 2238 N N . ASP A 1 280 ? -7.915 6.477 17.163 1.00 89.12 280 ASP A N 1
ATOM 2239 C CA . ASP A 1 280 ? -6.869 6.196 18.142 1.00 89.12 280 ASP A CA 1
ATOM 2240 C C . ASP A 1 280 ? -5.968 7.425 18.407 1.00 89.12 280 ASP A C 1
ATOM 2242 O O . ASP A 1 280 ? -4.746 7.364 18.247 1.00 89.12 280 ASP A O 1
ATOM 2246 N N . PRO A 1 281 ? -6.556 8.574 18.793 1.00 86.81 281 PRO A N 1
ATOM 2247 C CA . PRO A 1 281 ? -5.845 9.847 18.893 1.00 86.81 281 PRO A CA 1
ATOM 2248 C C . PRO A 1 281 ? -4.654 9.802 19.856 1.00 86.81 281 PRO A C 1
ATOM 2250 O O . PRO A 1 281 ? -3.628 10.402 19.564 1.00 86.81 281 PRO A O 1
ATOM 2253 N N . GLU A 1 282 ? -4.744 9.074 20.969 1.00 83.88 282 GLU A N 1
ATOM 2254 C CA . GLU A 1 282 ? -3.653 8.958 21.949 1.00 83.88 282 GLU A CA 1
ATOM 2255 C C . GLU A 1 282 ? -2.390 8.376 21.300 1.00 83.88 282 GLU A C 1
ATOM 2257 O O . GLU A 1 282 ? -1.321 8.983 21.334 1.00 83.88 282 GLU A O 1
ATOM 2262 N N . LEU A 1 283 ? -2.526 7.256 20.587 1.00 82.00 283 LEU A N 1
ATOM 2263 C CA . LEU A 1 283 ? -1.394 6.590 19.947 1.00 82.00 283 LEU A CA 1
ATOM 2264 C C . LEU A 1 283 ? -0.827 7.382 18.760 1.00 82.00 283 LEU A C 1
ATOM 2266 O O . LEU A 1 283 ? 0.328 7.172 18.391 1.00 82.00 283 LEU A O 1
ATOM 2270 N N . PHE A 1 284 ? -1.613 8.258 18.131 1.00 85.56 284 PHE A N 1
ATOM 2271 C CA . PHE A 1 284 ? -1.206 9.007 16.936 1.00 85.56 284 PHE A CA 1
ATOM 2272 C C . PHE A 1 284 ? -0.789 10.459 17.218 1.00 85.56 284 PHE A C 1
ATOM 2274 O O . PHE A 1 284 ? 0.004 11.013 16.458 1.00 85.56 284 PHE A O 1
ATOM 2281 N N . HIS A 1 285 ? -1.235 11.067 18.320 1.00 76.19 285 HIS A N 1
ATOM 2282 C CA . HIS A 1 285 ? -0.820 12.412 18.736 1.00 76.19 285 HIS A CA 1
ATOM 2283 C C . HIS A 1 285 ? 0.408 12.423 19.661 1.00 76.19 285 HIS A C 1
ATOM 2285 O O . HIS A 1 285 ? 1.105 13.437 19.703 1.00 76.19 285 HIS A O 1
ATOM 2291 N N . HIS A 1 286 ? 0.732 11.323 20.356 1.00 52.78 286 HIS A N 1
ATOM 2292 C CA . HIS A 1 286 ? 1.848 11.288 21.317 1.00 52.78 286 HIS A CA 1
ATOM 2293 C C . HIS A 1 286 ? 3.257 11.476 20.722 1.00 52.78 286 HIS A C 1
ATOM 2295 O O . HIS A 1 286 ? 4.201 11.705 21.475 1.00 52.78 286 HIS A O 1
ATOM 2301 N N . ASN A 1 287 ? 3.406 11.510 19.395 1.00 45.66 287 ASN A N 1
ATOM 2302 C CA . ASN A 1 287 ? 4.672 11.886 18.753 1.00 45.66 287 ASN A CA 1
ATOM 2303 C C . ASN A 1 287 ? 4.924 13.409 18.699 1.00 45.66 287 ASN A C 1
ATOM 2305 O O . ASN A 1 287 ? 6.008 13.813 18.292 1.00 45.66 287 ASN A O 1
ATOM 2309 N N . ASN A 1 288 ? 3.979 14.256 19.136 1.00 35.47 288 ASN A N 1
ATOM 2310 C CA . ASN A 1 288 ? 4.144 15.720 19.152 1.00 35.47 288 ASN A CA 1
ATOM 2311 C C . ASN A 1 288 ? 4.433 16.324 20.541 1.00 35.47 288 ASN A C 1
ATOM 2313 O O . ASN A 1 288 ? 4.607 17.536 20.641 1.00 35.47 288 ASN A O 1
ATOM 2317 N N . THR A 1 289 ? 4.506 15.529 21.615 1.00 32.81 289 THR A N 1
ATOM 2318 C CA . THR A 1 289 ? 4.624 16.051 22.997 1.00 32.81 289 THR A CA 1
ATOM 2319 C C . THR A 1 289 ? 5.979 15.833 23.682 1.00 32.81 289 THR A C 1
ATOM 2321 O O . THR A 1 289 ? 6.080 16.034 24.886 1.00 32.81 289 THR A O 1
ATOM 2324 N N . SER A 1 290 ? 7.053 15.497 22.959 1.00 34.06 290 SER A N 1
ATOM 2325 C CA . SER A 1 290 ? 8.410 15.407 23.539 1.00 34.06 290 SER A CA 1
ATOM 2326 C C . SER A 1 290 ? 9.267 16.679 23.392 1.00 34.06 290 SER A C 1
ATOM 2328 O O . SER A 1 290 ? 10.477 16.630 23.603 1.00 34.06 290 SER A O 1
ATOM 2330 N N . LYS A 1 291 ? 8.669 17.842 23.088 1.00 38.53 291 LYS A N 1
ATOM 2331 C CA . LYS A 1 291 ? 9.349 19.153 23.144 1.00 38.53 291 LYS A CA 1
ATOM 2332 C C . LYS A 1 291 ? 8.443 20.268 23.682 1.00 38.53 291 LYS A C 1
ATOM 2334 O O . LYS A 1 291 ? 8.022 21.139 22.934 1.00 38.53 291 LYS A O 1
ATOM 2339 N N . SER A 1 292 ? 8.181 20.264 24.988 1.00 33.53 292 SER A N 1
ATOM 2340 C CA . SER A 1 292 ? 7.942 21.498 25.762 1.00 33.53 292 SER A CA 1
ATOM 2341 C C . SER A 1 292 ? 8.093 21.235 27.267 1.00 33.53 292 SER A C 1
ATOM 2343 O O . SER A 1 292 ? 7.137 21.321 28.034 1.00 33.53 292 SER A O 1
ATOM 2345 N N . ALA A 1 293 ? 9.297 20.857 27.688 1.00 37.19 293 ALA A N 1
ATOM 2346 C CA . ALA A 1 293 ? 9.714 20.941 29.084 1.00 37.19 293 ALA A CA 1
ATOM 2347 C C . ALA A 1 293 ? 11.235 21.138 29.120 1.00 37.19 293 ALA A C 1
ATOM 2349 O O . ALA A 1 293 ? 11.997 20.192 29.304 1.00 37.19 293 ALA A O 1
ATOM 2350 N N . ALA A 1 294 ? 11.648 22.372 28.845 1.00 33.81 294 ALA A N 1
ATOM 2351 C CA . ALA A 1 294 ? 12.919 22.965 29.238 1.00 33.81 294 ALA A CA 1
ATOM 2352 C C . ALA A 1 294 ? 12.648 24.449 29.494 1.00 33.81 294 ALA A C 1
ATOM 2354 O O . ALA A 1 294 ? 11.959 25.053 28.637 1.00 33.81 294 ALA A O 1
#